Protein AF-A0A2X4WPU8-F1 (afdb_monomer_lite)

Organism: Lederbergia lenta (NCBI:txid1467)

Radius of gyration: 41.43 Å; chains: 1; bounding box: 74×71×107 Å

InterPro domains:
  IPR025711 PepSY domain [PF03413] (99-156)
  IPR025711 PepSY domain [PF03413] (170-228)

Foldseek 3Di:
DDDDDDDDDPPPPPVVVVVVVVVVVVVVPPDQPAFADPVVLVCVCCVVDVWAFDDWDADPQWIWTWTADPQAIWTWTARRRPRDTPDIGRPDGPPPLDFADPVRLVVLVVVPDDFAWPDWDWDDDDPWIWIWTWTDDPFKIKTWIATRNPSHTPDIDIDGPPPVPVPLDFDDQVLLVVLVCVVPPAAWDDWDWDDDPNWIWIWTWGAHPVRKIKTWIAGRRPRDTDDIDID

pLDDT: mean 81.02, std 17.1, range [38.69, 97.75]

Structure (mmCIF, N/CA/C/O backbone):
data_AF-A0A2X4WPU8-F1
#
_entry.id   AF-A0A2X4WPU8-F1
#
loop_
_atom_site.group_PDB
_atom_site.id
_atom_site.type_symbol
_atom_site.label_atom_id
_atom_site.label_alt_id
_atom_site.label_comp_id
_atom_site.label_asym_id
_atom_site.label_entity_id
_atom_site.label_seq_id
_atom_site.pdbx_PDB_ins_code
_atom_site.Cartn_x
_atom_site.Cartn_y
_atom_site.Cartn_z
_atom_site.occupancy
_atom_site.B_iso_or_equiv
_atom_site.auth_seq_id
_atom_site.auth_comp_id
_atom_site.auth_asym_id
_atom_site.auth_atom_id
_atom_site.pdbx_PDB_model_num
ATOM 1 N N . MET A 1 1 ? -3.635 54.146 -42.411 1.00 43.88 1 MET A N 1
ATOM 2 C CA . MET A 1 1 ? -3.624 53.302 -41.195 1.00 43.88 1 MET A CA 1
ATOM 3 C C . MET A 1 1 ? -3.609 51.832 -41.591 1.00 43.88 1 MET A C 1
ATOM 5 O O . MET A 1 1 ? -4.557 51.395 -42.224 1.00 43.88 1 MET A O 1
ATOM 9 N N . ARG A 1 2 ? -2.564 51.082 -41.223 1.00 38.69 2 ARG A N 1
ATOM 10 C CA . ARG A 1 2 ? -2.621 49.635 -40.933 1.00 38.69 2 ARG A CA 1
ATOM 11 C C . ARG A 1 2 ? -1.298 49.234 -40.272 1.00 38.69 2 ARG A C 1
ATOM 13 O O . ARG A 1 2 ? -0.262 49.201 -40.923 1.00 38.69 2 ARG A O 1
ATOM 20 N N . LYS A 1 3 ? -1.335 49.032 -38.952 1.00 44.84 3 LYS A N 1
ATOM 21 C CA . LYS A 1 3 ? -0.242 48.434 -38.173 1.00 44.84 3 LYS A CA 1
ATOM 22 C C . LYS A 1 3 ? -0.185 46.940 -38.500 1.00 44.84 3 LYS A C 1
ATOM 24 O O . LYS A 1 3 ? -1.228 46.293 -38.482 1.00 44.84 3 LYS A O 1
ATOM 29 N N . VAL A 1 4 ? 1.010 46.397 -38.719 1.00 48.53 4 VAL A N 1
ATOM 30 C CA . VAL A 1 4 ? 1.274 44.957 -38.602 1.00 48.53 4 VAL A CA 1
ATOM 31 C C . VAL A 1 4 ? 2.438 44.773 -37.628 1.00 48.53 4 VAL A C 1
ATOM 33 O O . VAL A 1 4 ? 3.401 45.536 -37.639 1.00 48.53 4 VAL A O 1
ATOM 36 N N . ASN A 1 5 ? 2.241 43.830 -36.709 1.00 40.16 5 ASN A N 1
ATOM 37 C CA . ASN A 1 5 ? 2.923 43.668 -35.430 1.00 40.16 5 ASN A CA 1
ATOM 38 C C . ASN A 1 5 ? 4.379 43.196 -35.525 1.00 40.16 5 ASN A C 1
ATOM 40 O O . ASN A 1 5 ? 4.735 42.351 -36.342 1.00 40.16 5 ASN A O 1
ATOM 44 N N . GLN A 1 6 ? 5.178 43.690 -34.576 1.00 54.94 6 GLN A N 1
ATOM 45 C CA . GLN A 1 6 ? 6.478 43.153 -34.191 1.00 54.94 6 GLN A CA 1
ATOM 46 C C . GLN A 1 6 ? 6.351 41.762 -33.545 1.00 54.94 6 GLN A C 1
ATOM 48 O O . GLN A 1 6 ? 5.331 41.450 -32.932 1.00 54.94 6 GLN A O 1
ATOM 53 N N . ARG A 1 7 ? 7.465 41.012 -33.590 1.00 50.28 7 ARG A N 1
ATOM 54 C CA . ARG A 1 7 ? 7.729 39.660 -33.049 1.00 50.28 7 ARG A CA 1
ATOM 55 C C . ARG A 1 7 ? 7.379 38.517 -34.002 1.00 50.28 7 ARG A C 1
ATOM 57 O O . ARG A 1 7 ? 6.284 37.976 -33.919 1.00 50.28 7 ARG A O 1
ATOM 64 N N . ARG A 1 8 ? 8.353 38.127 -34.843 1.00 51.56 8 ARG A N 1
ATOM 65 C CA . ARG A 1 8 ? 8.648 36.740 -35.291 1.00 51.56 8 ARG A CA 1
ATOM 66 C C . ARG A 1 8 ? 9.662 36.720 -36.447 1.00 51.56 8 ARG A C 1
ATOM 68 O O . ARG A 1 8 ? 9.320 36.325 -37.545 1.00 51.56 8 ARG A O 1
ATOM 75 N N . VAL A 1 9 ? 10.914 37.115 -36.206 1.00 47.62 9 VAL A N 1
ATOM 76 C CA . VAL A 1 9 ? 12.062 36.632 -37.006 1.00 47.62 9 VAL A CA 1
ATOM 77 C C . VAL A 1 9 ? 13.290 36.601 -36.089 1.00 47.62 9 VAL A C 1
ATOM 79 O O . VAL A 1 9 ? 14.143 37.476 -36.131 1.00 47.62 9 VAL A O 1
ATOM 82 N N . ALA A 1 10 ? 13.338 35.623 -35.186 1.00 48.12 10 ALA A N 1
ATOM 83 C CA . ALA A 1 10 ? 14.513 35.330 -34.356 1.00 48.12 10 ALA A CA 1
ATOM 84 C C . ALA A 1 10 ? 15.082 33.931 -34.660 1.00 48.12 10 ALA A C 1
ATOM 86 O O . ALA A 1 10 ? 15.693 33.306 -33.806 1.00 48.12 10 ALA A O 1
ATOM 87 N N . PHE A 1 11 ? 14.885 33.439 -35.887 1.00 45.47 11 PHE A N 1
ATOM 88 C CA . PHE A 1 11 ? 15.435 32.161 -36.366 1.00 45.47 11 PHE A CA 1
ATOM 89 C C . PHE A 1 11 ? 16.178 32.317 -37.703 1.00 45.47 11 PHE A C 1
ATOM 91 O O . PHE A 1 11 ? 16.232 31.400 -38.511 1.00 45.47 11 PHE A O 1
ATOM 98 N N . GLY A 1 12 ? 16.747 33.502 -37.946 1.00 46.50 12 GLY A N 1
ATOM 99 C CA . GLY A 1 12 ? 17.455 33.845 -39.185 1.00 46.50 12 GLY A CA 1
ATOM 100 C C . GLY A 1 12 ? 18.935 34.185 -38.996 1.00 46.50 12 GLY A C 1
ATOM 101 O O . GLY A 1 12 ? 19.464 34.946 -39.794 1.00 46.50 12 GLY A O 1
ATOM 102 N N . ILE A 1 13 ? 19.585 33.707 -37.924 1.00 46.62 13 ILE A N 1
ATOM 103 C CA . ILE A 1 13 ? 21.005 34.021 -37.640 1.00 46.62 13 ILE A CA 1
ATOM 104 C C . ILE A 1 13 ? 21.877 32.758 -37.470 1.00 46.62 13 ILE A C 1
ATOM 106 O O . ILE A 1 13 ? 23.073 32.811 -37.732 1.00 46.62 13 ILE A O 1
ATOM 110 N N . VAL A 1 14 ? 21.306 31.582 -37.172 1.00 42.28 14 VAL A N 1
ATOM 111 C CA . VAL A 1 14 ? 22.093 30.329 -37.062 1.00 42.28 14 VAL A CA 1
ATOM 112 C C . VAL A 1 14 ? 22.457 29.740 -38.437 1.00 42.28 14 VAL A C 1
ATOM 114 O O . VAL A 1 14 ? 23.515 29.139 -38.591 1.00 42.28 14 VAL A O 1
ATOM 117 N N . GLY A 1 15 ? 21.638 29.975 -39.469 1.00 42.22 15 GLY A N 1
ATOM 118 C CA . GLY A 1 15 ? 21.879 29.444 -40.820 1.00 42.22 15 GLY A CA 1
ATOM 119 C C . GLY A 1 15 ? 23.019 30.117 -41.600 1.00 42.22 15 GLY A C 1
ATOM 120 O O . GLY A 1 15 ? 23.545 29.519 -42.531 1.00 42.22 15 GLY A O 1
ATOM 121 N N . ILE A 1 16 ? 23.430 31.337 -41.232 1.00 49.94 16 ILE A N 1
ATOM 122 C CA . ILE A 1 16 ? 24.440 32.104 -41.989 1.00 49.94 16 ILE A CA 1
ATOM 123 C C . ILE A 1 16 ? 25.867 31.840 -41.474 1.00 49.94 16 ILE A C 1
ATOM 125 O O . ILE A 1 16 ? 26.805 31.857 -42.265 1.00 49.94 16 ILE A O 1
ATOM 129 N N . ILE A 1 17 ? 26.039 31.490 -40.192 1.00 48.34 17 ILE A N 1
ATOM 130 C CA . ILE A 1 17 ? 27.357 31.129 -39.628 1.00 48.34 17 ILE A CA 1
ATOM 131 C C . ILE A 1 17 ? 27.857 29.782 -40.193 1.00 48.34 17 ILE A C 1
ATOM 133 O O . ILE A 1 17 ? 29.060 29.584 -40.357 1.00 48.34 17 ILE A O 1
ATOM 137 N N . LEU A 1 18 ? 26.942 28.884 -40.581 1.00 45.66 18 LEU A N 1
ATOM 138 C CA . LEU A 1 18 ? 27.282 27.599 -41.205 1.00 45.66 18 LEU A CA 1
ATOM 139 C C . LEU A 1 18 ? 27.808 27.739 -42.643 1.00 45.66 18 LEU A C 1
ATOM 141 O O . LEU A 1 18 ? 28.639 26.939 -43.057 1.00 45.66 18 LEU A O 1
ATOM 145 N N . LEU A 1 19 ? 27.400 28.766 -43.396 1.00 47.91 19 LEU A N 1
ATOM 146 C CA . LEU A 1 19 ? 27.834 28.939 -44.791 1.00 47.91 19 LEU A CA 1
ATOM 147 C C . LEU A 1 19 ? 29.261 29.495 -44.919 1.00 47.91 19 LEU A C 1
ATOM 149 O O . LEU A 1 19 ? 29.961 29.164 -45.873 1.00 47.91 19 LEU A O 1
ATOM 153 N N . THR A 1 20 ? 29.737 30.296 -43.959 1.00 50.22 20 THR A N 1
ATOM 154 C CA . THR A 1 20 ? 31.106 30.845 -44.001 1.00 50.22 20 THR A CA 1
ATOM 155 C C . THR A 1 20 ? 32.179 29.820 -43.630 1.00 50.22 20 THR A C 1
ATOM 157 O O . THR A 1 20 ? 33.301 29.921 -44.118 1.00 50.22 20 THR A O 1
ATOM 160 N N . ILE A 1 21 ? 31.839 28.799 -42.833 1.00 51.31 21 ILE A N 1
ATOM 161 C CA . ILE A 1 21 ? 32.749 27.682 -42.517 1.00 51.31 21 ILE A CA 1
ATOM 162 C C . ILE A 1 21 ? 32.972 26.801 -43.758 1.00 51.31 21 ILE A C 1
ATOM 164 O O . ILE A 1 21 ? 34.090 26.352 -44.003 1.00 51.31 21 ILE A O 1
ATOM 168 N N . ILE A 1 22 ? 31.947 26.645 -44.603 1.00 50.44 22 ILE A N 1
ATOM 169 C CA . ILE A 1 22 ? 32.020 25.823 -45.819 1.00 50.44 22 ILE A CA 1
ATOM 170 C C . ILE A 1 22 ? 33.047 26.378 -46.819 1.00 50.44 22 ILE A C 1
ATOM 172 O O . ILE A 1 22 ? 33.730 25.605 -47.477 1.00 50.44 22 ILE A O 1
ATOM 176 N N . VAL A 1 23 ? 33.236 27.698 -46.916 1.00 49.72 23 VAL A N 1
ATOM 177 C CA . VAL A 1 23 ? 34.167 28.277 -47.907 1.00 49.72 23 VAL A CA 1
ATOM 178 C C . VAL A 1 23 ? 35.640 28.129 -47.497 1.00 49.72 23 VAL A C 1
ATOM 180 O O . VAL A 1 23 ? 36.495 28.006 -48.370 1.00 49.72 23 VAL A O 1
ATOM 183 N N . TRP A 1 24 ? 35.963 28.078 -46.199 1.00 44.69 24 TRP A N 1
ATOM 184 C CA . TRP A 1 24 ? 37.350 27.856 -45.755 1.00 44.69 24 TRP A CA 1
ATOM 185 C C . TRP A 1 24 ? 37.728 26.365 -45.721 1.00 44.69 24 TRP A C 1
ATOM 187 O O . TRP A 1 24 ? 38.883 26.014 -45.944 1.00 44.69 24 TRP A O 1
ATOM 197 N N . GLN A 1 25 ? 36.750 25.471 -45.537 1.00 46.22 25 GLN A N 1
ATOM 198 C CA . GLN A 1 25 ? 36.971 24.022 -45.456 1.00 46.22 25 GLN A CA 1
ATOM 199 C C . GLN A 1 25 ? 37.068 23.319 -46.827 1.00 46.22 25 GLN A C 1
ATOM 201 O O . GLN A 1 25 ? 37.271 22.112 -46.892 1.00 46.22 25 GLN A O 1
ATOM 206 N N . VAL A 1 26 ? 36.944 24.050 -47.941 1.00 52.06 26 VAL A N 1
ATOM 207 C CA . VAL A 1 26 ? 36.991 23.466 -49.297 1.00 52.06 26 VAL A CA 1
ATOM 208 C C . VAL A 1 26 ? 38.414 23.392 -49.886 1.00 52.06 26 VAL A C 1
ATOM 210 O O . VAL A 1 26 ? 38.617 22.762 -50.920 1.00 52.06 26 VAL A O 1
ATOM 213 N N . TRP A 1 27 ? 39.439 23.939 -49.220 1.00 45.12 27 TRP A N 1
ATOM 214 C CA . TRP A 1 27 ? 40.841 23.804 -49.665 1.00 45.12 27 TRP A CA 1
ATOM 215 C C . TRP A 1 27 ? 41.598 22.589 -49.111 1.00 45.12 27 TRP A C 1
ATOM 217 O O . TRP A 1 27 ? 42.688 22.306 -49.599 1.00 45.12 27 TRP A O 1
ATOM 227 N N . ASP A 1 28 ? 41.012 21.818 -48.191 1.00 48.31 28 ASP A N 1
ATOM 228 C CA . ASP A 1 28 ? 41.617 20.568 -47.685 1.00 48.31 28 ASP A CA 1
ATOM 229 C C . ASP A 1 28 ? 41.170 19.313 -48.480 1.00 48.31 28 ASP A C 1
ATOM 231 O O . ASP A 1 28 ? 41.573 18.180 -48.216 1.00 48.31 28 ASP A O 1
ATOM 235 N N . LEU A 1 29 ? 40.344 19.510 -49.515 1.00 46.66 29 LEU A N 1
ATOM 236 C CA . LEU A 1 29 ? 39.788 18.473 -50.392 1.00 46.66 29 LEU A CA 1
ATOM 237 C C . LEU A 1 29 ? 40.805 17.988 -51.439 1.00 46.66 29 LEU A C 1
ATOM 239 O O . LEU A 1 29 ? 40.610 18.159 -52.639 1.00 46.66 29 LEU A O 1
ATOM 243 N N . SER A 1 30 ? 41.908 17.381 -51.006 1.00 49.72 30 SER A N 1
ATOM 244 C CA . SER A 1 30 ? 42.732 16.486 -51.847 1.00 49.72 30 SER A CA 1
ATOM 245 C C . SER A 1 30 ? 43.582 15.505 -51.029 1.00 49.72 30 SER A C 1
ATOM 247 O O . SER A 1 30 ? 44.612 15.022 -51.495 1.00 49.72 30 SER A O 1
ATOM 249 N N . ALA A 1 31 ? 43.146 15.153 -49.820 1.00 48.78 31 ALA A N 1
ATOM 250 C CA . ALA A 1 31 ? 43.596 13.940 -49.154 1.00 48.78 31 ALA A CA 1
ATOM 251 C C . ALA A 1 31 ? 42.490 12.892 -49.303 1.00 48.78 31 ALA A C 1
ATOM 253 O O . ALA A 1 31 ? 41.356 13.126 -48.893 1.00 48.78 31 ALA A O 1
ATOM 254 N N . SER A 1 32 ? 42.798 11.737 -49.899 1.00 49.97 32 SER A N 1
ATOM 255 C CA . SER A 1 32 ? 41.915 10.570 -49.825 1.00 49.97 32 SER A CA 1
ATOM 256 C C . SER A 1 32 ? 41.817 10.169 -48.353 1.00 49.97 32 SER A C 1
ATOM 258 O O . SER A 1 32 ? 42.674 9.437 -47.854 1.00 49.97 32 SER A O 1
ATOM 260 N N . ALA A 1 33 ? 40.829 10.711 -47.639 1.00 57.88 33 ALA A N 1
ATOM 261 C CA . ALA A 1 33 ? 40.573 10.369 -46.251 1.00 57.88 33 ALA A CA 1
ATOM 262 C C . ALA A 1 33 ? 40.377 8.852 -46.175 1.00 57.88 33 ALA A C 1
ATOM 264 O O . ALA A 1 33 ? 39.642 8.261 -46.970 1.00 57.88 33 ALA A O 1
ATOM 265 N N . LYS A 1 34 ? 41.122 8.197 -45.281 1.00 72.38 34 LYS A N 1
ATOM 266 C CA . LYS A 1 34 ? 40.927 6.768 -45.045 1.00 72.38 34 LYS A CA 1
ATOM 267 C C . LYS A 1 34 ? 39.497 6.579 -44.522 1.00 72.38 34 LYS A C 1
ATOM 269 O O . LYS A 1 34 ? 39.087 7.386 -43.689 1.00 72.38 34 LYS A O 1
ATOM 274 N N . PRO A 1 35 ? 38.771 5.537 -44.967 1.00 84.88 35 PRO A N 1
ATOM 275 C CA . PRO A 1 35 ? 37.446 5.259 -44.437 1.00 84.88 35 PRO A CA 1
ATOM 276 C C . PRO A 1 35 ? 37.498 5.122 -42.916 1.00 84.88 35 PRO A C 1
ATOM 278 O O . PRO A 1 35 ? 38.447 4.535 -42.383 1.00 84.88 35 PRO A O 1
ATOM 281 N N . ILE A 1 36 ? 36.477 5.634 -42.237 1.00 87.00 36 ILE A N 1
ATOM 282 C CA . ILE A 1 36 ? 36.390 5.580 -40.785 1.00 87.00 36 ILE A CA 1
ATOM 283 C C . ILE A 1 36 ? 36.194 4.134 -40.304 1.00 87.00 36 ILE A C 1
ATOM 285 O O . ILE A 1 36 ? 35.583 3.273 -40.950 1.00 87.00 36 ILE A O 1
ATOM 289 N N . SER A 1 37 ? 36.753 3.845 -39.144 1.00 90.88 37 SER A N 1
ATOM 290 C CA . SER A 1 37 ? 36.631 2.577 -38.438 1.00 90.88 37 SER A CA 1
ATOM 291 C C . SER A 1 37 ? 35.319 2.487 -37.656 1.00 90.88 37 SER A C 1
ATOM 293 O O . SER A 1 37 ? 34.677 3.490 -37.352 1.00 90.88 37 SER A O 1
ATOM 295 N N . GLU A 1 38 ? 34.939 1.270 -37.267 1.00 88.12 38 GLU A N 1
ATOM 296 C CA . GLU A 1 38 ? 33.776 1.038 -36.403 1.00 88.12 38 GLU A CA 1
ATOM 297 C C . GLU A 1 38 ? 33.899 1.788 -35.066 1.00 88.12 38 GLU A C 1
ATOM 299 O O . GLU A 1 38 ? 32.926 2.341 -34.565 1.00 88.12 38 GLU A O 1
ATOM 304 N N . SER A 1 39 ? 35.109 1.853 -34.501 1.00 88.62 39 SER A N 1
ATOM 305 C CA . SER A 1 39 ? 35.385 2.595 -33.265 1.00 88.62 39 SER A CA 1
ATOM 306 C C . SER A 1 39 ? 35.136 4.096 -33.435 1.00 88.62 39 SER A C 1
ATOM 308 O O . SER A 1 39 ? 34.529 4.731 -32.574 1.00 88.62 39 SER A O 1
ATOM 310 N N . GLU A 1 40 ? 35.544 4.661 -34.573 1.00 89.69 40 GLU A N 1
ATOM 311 C CA . GLU A 1 40 ? 35.282 6.064 -34.908 1.00 89.69 40 GLU A CA 1
ATOM 312 C C . GLU A 1 40 ? 33.787 6.312 -35.131 1.00 89.69 40 GLU A C 1
ATOM 314 O O . GLU A 1 40 ? 33.260 7.295 -34.617 1.00 89.69 40 GLU A O 1
ATOM 319 N N . ALA A 1 41 ? 33.077 5.394 -35.795 1.00 87.25 41 ALA A N 1
ATOM 320 C CA . ALA A 1 41 ? 31.623 5.464 -35.953 1.00 87.25 41 ALA A CA 1
ATOM 321 C C . ALA A 1 41 ? 30.891 5.431 -34.598 1.00 87.25 41 ALA A C 1
ATOM 323 O O . ALA A 1 41 ? 30.014 6.257 -34.348 1.00 87.25 41 ALA A O 1
ATOM 324 N N . LYS A 1 42 ? 31.287 4.533 -33.687 1.00 88.88 42 LYS A N 1
ATOM 325 C CA . LYS A 1 42 ? 30.749 4.473 -32.318 1.00 88.88 42 LYS A CA 1
ATOM 326 C C . LYS A 1 42 ? 31.002 5.773 -31.567 1.00 88.88 42 LYS A C 1
ATOM 328 O O . LYS A 1 42 ? 30.075 6.324 -30.980 1.00 88.88 42 LYS A O 1
ATOM 333 N N . LYS A 1 43 ? 32.231 6.288 -31.648 1.00 88.31 43 LYS A N 1
ATOM 334 C CA . LYS A 1 43 ? 32.619 7.540 -31.000 1.00 88.31 43 LYS A CA 1
ATOM 335 C C . LYS A 1 43 ? 31.799 8.728 -31.508 1.00 88.31 43 LYS A C 1
ATOM 337 O O . LYS A 1 43 ? 31.346 9.533 -30.705 1.00 88.31 43 LYS A O 1
ATOM 342 N N . LEU A 1 44 ? 31.544 8.811 -32.814 1.00 87.25 44 LEU A N 1
ATOM 343 C CA . LEU A 1 44 ? 30.695 9.855 -33.401 1.00 87.25 44 LEU A CA 1
ATOM 344 C C . LEU A 1 44 ? 29.272 9.846 -32.825 1.00 87.25 44 LEU A C 1
ATOM 346 O O . LEU A 1 44 ? 28.700 10.914 -32.598 1.00 87.25 44 LEU A O 1
ATOM 350 N N . VAL A 1 45 ? 28.709 8.659 -32.573 1.00 86.50 45 VAL A N 1
ATOM 351 C CA . VAL A 1 45 ? 27.384 8.524 -31.953 1.00 86.50 45 VAL A CA 1
ATOM 352 C C . VAL A 1 45 ? 27.439 8.895 -30.473 1.00 86.50 45 VAL A C 1
ATOM 354 O O . VAL A 1 45 ? 26.620 9.699 -30.040 1.00 86.50 45 VAL A O 1
ATOM 357 N N . THR A 1 46 ? 28.416 8.398 -29.710 1.00 85.69 46 THR A N 1
ATOM 358 C CA . THR A 1 46 ? 28.507 8.658 -28.260 1.00 85.69 46 THR A CA 1
ATOM 359 C C . THR A 1 46 ? 28.903 10.091 -27.909 1.00 85.69 46 THR A C 1
ATOM 361 O O . THR A 1 46 ? 28.435 10.619 -26.905 1.00 85.69 46 THR A O 1
ATOM 364 N N . ASP A 1 47 ? 29.742 10.742 -28.722 1.00 86.00 47 ASP A N 1
ATOM 365 C CA . ASP A 1 47 ? 30.167 12.133 -28.502 1.00 86.00 47 ASP A CA 1
ATOM 366 C C . ASP A 1 47 ? 29.001 13.112 -28.718 1.00 86.00 47 ASP A C 1
ATOM 368 O O . ASP A 1 47 ? 28.961 14.188 -28.119 1.00 86.00 47 ASP A O 1
ATOM 372 N N . ARG A 1 48 ? 28.045 12.751 -29.584 1.00 82.62 48 ARG A N 1
ATOM 373 C CA . ARG A 1 48 ? 26.885 13.587 -29.921 1.00 82.62 48 ARG A CA 1
ATOM 374 C C . ARG A 1 48 ? 25.640 13.232 -29.113 1.00 82.62 48 ARG A C 1
ATOM 376 O O . ARG A 1 48 ? 24.841 14.120 -28.820 1.00 82.62 48 ARG A O 1
ATOM 383 N N . TYR A 1 49 ? 25.465 11.958 -28.774 1.00 82.00 49 TYR A N 1
ATOM 384 C CA . TYR A 1 49 ? 24.292 11.437 -28.087 1.00 82.00 49 TYR A CA 1
ATOM 385 C C . TYR A 1 49 ? 24.727 10.602 -26.883 1.00 82.00 49 TYR A C 1
ATOM 387 O O . TYR A 1 49 ? 25.391 9.578 -27.026 1.00 82.00 49 TYR A O 1
ATOM 395 N N . SER A 1 50 ? 24.320 11.020 -25.685 1.00 78.19 50 SER A N 1
ATOM 396 C CA . SER A 1 50 ? 24.623 10.328 -24.426 1.00 78.19 50 SER A CA 1
ATOM 397 C C . SER A 1 50 ? 23.743 9.083 -24.231 1.00 78.19 50 SER A C 1
ATOM 399 O O . SER A 1 50 ? 22.919 9.041 -23.324 1.00 78.19 50 SER A O 1
ATOM 401 N N . GLY A 1 51 ? 23.879 8.096 -25.121 1.00 80.00 51 GLY A N 1
ATOM 402 C CA . GLY A 1 51 ? 23.115 6.845 -25.114 1.00 80.00 51 GLY A CA 1
ATOM 403 C C . GLY A 1 51 ? 23.982 5.591 -25.031 1.00 80.00 51 GLY A C 1
ATOM 404 O O . GLY A 1 51 ? 25.204 5.643 -25.167 1.00 80.00 51 GLY A O 1
ATOM 405 N N . GLU A 1 52 ? 23.334 4.447 -24.830 1.00 85.88 52 GLU A N 1
ATOM 406 C CA . GLU A 1 52 ? 23.983 3.135 -24.800 1.00 85.88 52 GLU A CA 1
ATOM 407 C C . GLU A 1 52 ? 24.008 2.525 -26.207 1.00 85.88 52 GLU A C 1
ATOM 409 O O . GLU A 1 52 ? 22.965 2.369 -26.844 1.00 85.88 52 GLU A O 1
ATOM 414 N N . ILE A 1 53 ? 25.190 2.167 -26.718 1.00 89.38 53 ILE A N 1
ATOM 415 C CA . ILE A 1 53 ? 25.290 1.451 -27.997 1.00 89.38 53 ILE A CA 1
ATOM 416 C C . ILE A 1 53 ? 24.883 -0.004 -27.775 1.00 89.38 53 ILE A C 1
ATOM 418 O O . ILE A 1 53 ? 25.516 -0.718 -27.003 1.00 89.38 53 ILE A O 1
ATOM 422 N N . MET A 1 54 ? 23.861 -0.448 -28.501 1.00 88.44 54 MET A N 1
ATOM 423 C CA . MET A 1 54 ? 23.355 -1.819 -28.445 1.00 88.44 54 MET A CA 1
ATOM 424 C C . MET A 1 54 ? 24.034 -2.696 -29.489 1.00 88.44 54 MET A C 1
ATOM 426 O O . MET A 1 54 ? 24.503 -3.789 -29.190 1.00 88.44 54 MET A O 1
ATOM 430 N N . GLU A 1 55 ? 24.103 -2.208 -30.726 1.00 87.75 55 GLU A N 1
ATOM 431 C CA . GLU A 1 55 ? 24.628 -2.977 -31.846 1.00 87.75 55 GLU A CA 1
ATOM 432 C C . GLU A 1 55 ? 25.312 -2.057 -32.854 1.00 87.75 55 GLU A C 1
ATOM 434 O O . GLU A 1 55 ? 24.942 -0.895 -33.036 1.00 87.75 55 GLU A O 1
ATOM 439 N N . THR A 1 56 ? 26.333 -2.569 -33.531 1.00 90.06 56 THR A N 1
ATOM 440 C CA . THR A 1 56 ? 26.933 -1.900 -34.682 1.00 90.06 56 THR A CA 1
ATOM 441 C C . THR A 1 56 ? 27.194 -2.928 -35.767 1.00 90.06 56 THR A C 1
ATOM 443 O O . THR A 1 56 ? 27.835 -3.945 -35.520 1.00 90.06 56 THR A O 1
ATOM 446 N N . THR A 1 57 ? 26.690 -2.670 -36.969 1.00 92.56 57 THR A N 1
ATOM 447 C CA . THR A 1 57 ? 26.866 -3.540 -38.137 1.00 92.56 57 THR A CA 1
ATOM 448 C C . THR A 1 57 ? 27.354 -2.720 -39.324 1.00 92.56 57 THR A C 1
ATOM 450 O O . THR A 1 57 ? 27.006 -1.551 -39.460 1.00 92.56 57 THR A O 1
ATOM 453 N N . LEU A 1 58 ? 28.183 -3.313 -40.182 1.00 92.19 58 LEU A N 1
ATOM 454 C CA . LEU A 1 58 ? 28.630 -2.696 -41.431 1.00 92.19 58 LEU A CA 1
ATOM 455 C C . LEU A 1 58 ? 27.933 -3.391 -42.599 1.00 92.19 58 LEU A C 1
ATOM 457 O O . LEU A 1 58 ? 28.118 -4.591 -42.803 1.00 92.19 58 LEU A O 1
ATOM 461 N N . VAL A 1 59 ? 27.148 -2.642 -43.372 1.00 91.06 59 VAL A N 1
ATOM 462 C CA . VAL A 1 59 ? 26.427 -3.154 -44.544 1.00 91.06 59 VAL A CA 1
ATOM 463 C C . VAL A 1 59 ? 26.623 -2.182 -45.701 1.00 91.06 59 VAL A C 1
ATOM 465 O O . VAL A 1 59 ? 26.235 -1.026 -45.596 1.00 91.06 59 VAL A O 1
ATOM 468 N N . ASN A 1 60 ? 27.206 -2.651 -46.810 1.00 88.50 60 ASN A N 1
ATOM 469 C CA . ASN A 1 60 ? 27.424 -1.861 -48.033 1.00 88.50 60 ASN A CA 1
ATOM 470 C C . ASN A 1 60 ? 28.078 -0.486 -47.774 1.00 88.50 60 ASN A C 1
ATOM 472 O O . ASN A 1 60 ? 27.526 0.538 -48.160 1.00 88.50 60 ASN A O 1
ATOM 476 N N . ASP A 1 61 ? 29.225 -0.469 -47.083 1.00 90.56 61 ASP A N 1
ATOM 477 C CA . ASP A 1 61 ? 29.955 0.755 -46.693 1.00 90.56 61 ASP A CA 1
ATOM 478 C C . ASP A 1 61 ? 29.160 1.752 -45.824 1.00 90.56 61 ASP A C 1
ATOM 480 O O . ASP A 1 61 ? 29.561 2.900 -45.652 1.00 90.56 61 ASP A O 1
ATOM 484 N N . VAL A 1 62 ? 28.078 1.301 -45.188 1.00 92.19 62 VAL A N 1
ATOM 485 C CA . VAL A 1 62 ? 27.333 2.077 -44.194 1.00 92.19 62 VAL A CA 1
ATOM 486 C C . VAL A 1 62 ? 27.416 1.379 -42.844 1.00 92.19 62 VAL A C 1
ATOM 488 O O . VAL A 1 62 ? 27.032 0.213 -42.706 1.00 92.19 62 VAL A O 1
ATOM 491 N N . TYR A 1 63 ? 27.900 2.092 -41.829 1.00 92.81 63 TYR A N 1
ATOM 492 C CA . TYR A 1 63 ? 27.744 1.649 -40.451 1.00 92.81 63 TYR A CA 1
ATOM 493 C C . TYR A 1 63 ? 26.317 1.919 -39.998 1.00 92.81 63 TYR A C 1
ATOM 495 O O . TYR A 1 63 ? 25.844 3.053 -40.027 1.00 92.81 63 TYR A O 1
ATOM 503 N N . LYS A 1 64 ? 25.649 0.866 -39.548 1.00 92.81 64 LYS A N 1
ATOM 504 C CA . LYS A 1 64 ? 24.377 0.907 -38.847 1.00 92.81 64 LYS A CA 1
ATOM 505 C C . LYS A 1 64 ? 24.653 0.766 -37.356 1.00 92.81 64 LYS A C 1
ATOM 507 O O . LYS A 1 64 ? 25.072 -0.299 -36.902 1.00 92.81 64 LYS A O 1
ATOM 512 N N . VAL A 1 65 ? 24.425 1.837 -36.607 1.00 92.44 65 VAL A N 1
ATOM 513 C CA . VAL A 1 65 ? 24.596 1.884 -35.153 1.00 92.44 65 VAL A CA 1
ATOM 514 C C . VAL A 1 65 ? 23.217 1.925 -34.507 1.00 92.44 65 VAL A C 1
ATOM 516 O O . VAL A 1 65 ? 22.492 2.909 -34.642 1.00 92.44 65 VAL A O 1
ATOM 519 N N . ILE A 1 66 ? 22.857 0.856 -33.799 1.00 88.75 66 ILE A N 1
ATOM 520 C CA . ILE A 1 66 ? 21.663 0.820 -32.957 1.00 88.75 66 ILE A CA 1
ATOM 521 C C . ILE A 1 66 ? 22.055 1.296 -31.566 1.00 88.75 66 ILE A C 1
ATOM 523 O O . ILE A 1 66 ? 22.903 0.682 -30.914 1.00 88.75 66 ILE A O 1
ATOM 527 N N . PHE A 1 67 ? 21.434 2.375 -31.101 1.00 89.19 67 PHE A N 1
ATOM 528 C CA . PHE A 1 67 ? 21.703 2.932 -29.780 1.00 89.19 67 PHE A CA 1
ATOM 529 C C . PHE A 1 67 ? 20.409 3.296 -29.046 1.00 89.19 67 PHE A C 1
ATOM 531 O O . PHE A 1 67 ? 19.390 3.626 -29.664 1.00 89.19 67 PHE A O 1
ATOM 538 N N . ARG A 1 68 ? 20.450 3.188 -27.717 1.00 83.44 68 ARG A N 1
ATOM 539 C CA . ARG A 1 68 ? 19.330 3.415 -26.806 1.00 83.44 68 ARG A CA 1
ATOM 540 C C . ARG A 1 68 ? 19.506 4.740 -26.068 1.00 83.44 68 ARG A C 1
ATOM 542 O O . ARG A 1 68 ? 20.545 4.991 -25.461 1.00 83.44 68 ARG A O 1
ATOM 549 N N . LEU A 1 69 ? 18.468 5.565 -26.124 1.00 80.94 69 LEU A N 1
ATOM 550 C CA . LEU A 1 69 ? 18.266 6.753 -25.296 1.00 80.94 69 LEU A CA 1
ATOM 551 C C . LEU A 1 69 ? 17.059 6.517 -24.379 1.00 80.94 69 LEU A C 1
ATOM 553 O O . LEU A 1 69 ? 16.251 5.637 -24.658 1.00 80.94 69 LEU A O 1
ATOM 557 N N . GLU A 1 70 ? 16.873 7.356 -23.357 1.00 75.94 70 GLU A N 1
ATOM 558 C CA . GLU A 1 70 ? 15.661 7.328 -22.509 1.00 75.94 70 GLU A CA 1
ATOM 559 C C . GLU A 1 70 ? 14.370 7.476 -23.328 1.00 75.94 70 GLU A C 1
ATOM 561 O O . GLU A 1 70 ? 13.323 6.943 -22.985 1.00 75.94 70 GLU A O 1
ATOM 566 N N . THR A 1 71 ? 14.439 8.183 -24.458 1.00 72.94 71 THR A N 1
ATOM 567 C CA . THR A 1 71 ? 13.302 8.380 -25.359 1.00 72.94 71 THR A CA 1
ATOM 568 C C . THR A 1 71 ? 13.113 7.224 -26.350 1.00 72.94 71 THR A C 1
ATOM 570 O O . THR A 1 71 ? 12.260 7.317 -27.232 1.00 72.94 71 THR A O 1
ATOM 573 N N . GLY A 1 72 ? 13.898 6.149 -26.287 1.00 80.50 72 GLY A N 1
ATOM 574 C CA . GLY A 1 72 ? 13.762 4.966 -27.139 1.00 80.50 72 GLY A CA 1
ATOM 575 C C . GLY A 1 72 ? 15.007 4.612 -27.953 1.00 80.50 72 GLY A C 1
ATOM 576 O O . GLY A 1 72 ? 16.098 5.143 -27.751 1.00 80.50 72 GLY A O 1
ATOM 577 N N . THR A 1 73 ? 14.840 3.682 -28.893 1.00 86.44 73 THR A N 1
ATOM 578 C CA . THR A 1 73 ? 15.934 3.112 -29.693 1.00 86.44 73 THR A CA 1
ATOM 579 C C . THR A 1 73 ? 15.969 3.700 -31.098 1.00 86.44 73 THR A C 1
ATOM 581 O O . THR A 1 73 ? 14.943 3.820 -31.780 1.00 86.44 73 THR A O 1
ATOM 584 N N . TYR A 1 74 ? 17.176 4.022 -31.549 1.00 87.75 74 TYR A N 1
ATOM 585 C CA . TYR A 1 74 ? 17.443 4.694 -32.811 1.00 87.75 74 TYR A CA 1
ATOM 586 C C . TYR A 1 74 ? 18.469 3.905 -33.638 1.00 87.75 74 TYR A C 1
ATOM 588 O O . TYR A 1 74 ? 19.405 3.324 -33.094 1.00 87.75 74 TYR A O 1
ATOM 596 N N . ASP A 1 75 ? 18.276 3.899 -34.955 1.00 89.94 75 ASP A N 1
ATOM 597 C CA . ASP A 1 75 ? 19.179 3.385 -35.989 1.00 89.94 75 ASP A CA 1
ATOM 598 C C . ASP A 1 75 ? 19.868 4.586 -36.650 1.00 89.94 75 ASP A C 1
ATOM 600 O O . ASP A 1 75 ? 19.213 5.391 -37.319 1.00 89.94 75 ASP A O 1
ATOM 604 N N . VAL A 1 76 ? 21.172 4.743 -36.413 1.00 91.19 76 VAL A N 1
ATOM 605 C CA . VAL A 1 76 ? 22.010 5.761 -37.060 1.00 91.19 76 VAL A CA 1
ATOM 606 C C . VAL A 1 76 ? 22.780 5.111 -38.189 1.00 91.19 76 VAL A C 1
ATOM 608 O O . VAL A 1 76 ? 23.569 4.192 -37.965 1.00 91.19 76 VAL A O 1
ATOM 611 N N . ARG A 1 77 ? 22.606 5.647 -39.391 1.00 92.25 77 ARG A N 1
ATOM 612 C CA . ARG A 1 77 ? 23.355 5.247 -40.578 1.00 92.25 77 ARG A CA 1
ATOM 613 C C . ARG A 1 77 ? 24.465 6.243 -40.837 1.00 92.25 77 ARG A C 1
ATOM 615 O O . ARG A 1 77 ? 24.202 7.433 -40.988 1.00 92.25 77 ARG A O 1
ATOM 622 N N . ILE A 1 78 ? 25.695 5.752 -40.887 1.00 91.00 78 ILE A N 1
ATOM 623 C CA . ILE A 1 78 ? 26.901 6.559 -41.060 1.00 91.00 78 ILE A CA 1
ATOM 624 C C . ILE A 1 78 ? 27.645 6.052 -42.288 1.00 91.00 78 ILE A C 1
ATOM 626 O O . ILE A 1 78 ? 27.944 4.861 -42.383 1.00 91.00 78 ILE A O 1
ATOM 630 N N . ASP A 1 79 ? 27.955 6.949 -43.216 1.00 90.62 79 ASP A N 1
ATOM 631 C CA . ASP A 1 79 ? 28.801 6.638 -44.360 1.00 90.62 79 ASP A CA 1
ATOM 632 C C . ASP A 1 79 ? 30.217 6.300 -43.878 1.00 90.62 79 ASP A C 1
ATOM 634 O O . ASP A 1 79 ? 30.855 7.079 -43.169 1.00 90.62 79 ASP A O 1
ATOM 638 N N . ARG A 1 80 ? 30.729 5.122 -44.240 1.00 90.44 80 ARG A N 1
ATOM 639 C CA . ARG A 1 80 ? 32.058 4.674 -43.812 1.00 90.44 80 ARG A CA 1
ATOM 640 C C . ARG A 1 80 ? 33.181 5.478 -44.467 1.00 90.44 80 ARG A C 1
ATOM 642 O O . ARG A 1 80 ? 34.259 5.577 -43.888 1.00 90.44 80 ARG A O 1
ATOM 649 N N . SER A 1 81 ? 32.976 6.014 -45.664 1.00 88.94 81 SER A N 1
ATOM 650 C CA . SER A 1 81 ? 34.027 6.695 -46.426 1.00 88.94 81 SER A CA 1
ATOM 651 C C . SER A 1 81 ? 34.270 8.111 -45.912 1.00 88.94 81 SER A C 1
ATOM 653 O O . SER A 1 81 ? 35.421 8.533 -45.825 1.00 88.94 81 SER A O 1
ATOM 655 N N . SER A 1 82 ? 33.206 8.828 -45.545 1.00 87.81 82 SER A N 1
ATOM 656 C CA . SER A 1 82 ? 33.269 10.214 -45.070 1.00 87.81 82 SER A CA 1
ATOM 657 C C . SER A 1 82 ? 33.078 10.368 -43.559 1.00 87.81 82 SER A C 1
ATOM 659 O O . SER A 1 82 ? 33.501 11.375 -42.993 1.00 87.81 82 SER A O 1
ATOM 661 N N . GLY A 1 83 ? 32.441 9.400 -42.895 1.00 84.06 83 GLY A N 1
ATOM 662 C CA . GLY A 1 83 ? 31.972 9.531 -41.514 1.00 84.06 83 GLY A CA 1
ATOM 663 C C . GLY A 1 83 ? 30.723 10.404 -41.359 1.00 84.06 83 GLY A C 1
ATOM 664 O O . GLY A 1 83 ? 30.358 10.765 -40.239 1.00 84.06 83 GLY A O 1
ATOM 665 N N . GLU A 1 84 ? 30.066 10.764 -42.464 1.00 85.44 84 GLU A N 1
ATOM 666 C CA . GLU A 1 84 ? 28.845 11.564 -42.453 1.00 85.44 84 GLU A CA 1
ATOM 667 C C . GLU A 1 84 ? 27.653 10.751 -41.938 1.00 85.44 84 GLU A C 1
ATOM 669 O O . GLU A 1 84 ? 27.438 9.603 -42.327 1.00 85.44 84 GLU A O 1
ATOM 674 N N . VAL A 1 85 ? 26.849 11.361 -41.065 1.00 87.69 85 VAL A N 1
ATOM 675 C CA . VAL A 1 85 ? 25.584 10.768 -40.618 1.00 87.69 85 VAL A CA 1
ATOM 676 C C . VAL A 1 85 ? 24.559 10.939 -41.734 1.00 87.69 85 VAL A C 1
ATOM 678 O O . VAL A 1 85 ? 24.084 12.047 -41.974 1.00 87.69 85 VAL A O 1
ATOM 681 N N . LEU A 1 86 ? 24.219 9.837 -42.393 1.00 87.31 86 LEU A N 1
ATOM 682 C CA . LEU A 1 86 ? 23.273 9.795 -43.503 1.00 87.31 86 LEU A CA 1
ATOM 683 C C . LEU A 1 86 ? 21.830 9.917 -43.014 1.00 87.31 86 LEU A C 1
ATOM 685 O O . LEU A 1 86 ? 21.028 10.6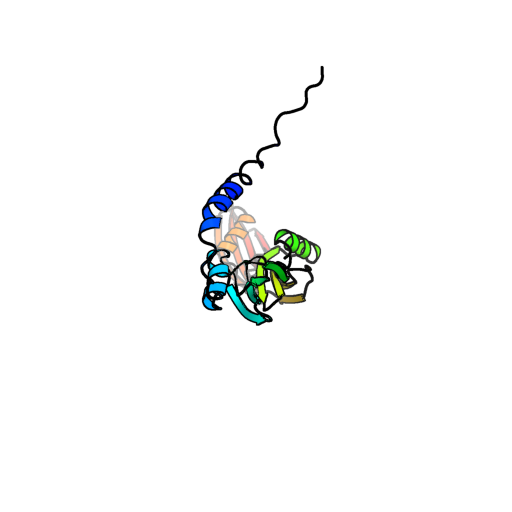51 -43.586 1.00 87.31 86 LEU A O 1
ATOM 689 N N . GLU A 1 87 ? 21.483 9.168 -41.968 1.00 83.69 87 GLU A N 1
ATOM 690 C CA . GLU A 1 87 ? 20.098 9.036 -41.526 1.00 83.69 87 GLU A CA 1
ATOM 691 C C . GLU A 1 87 ? 20.030 8.647 -40.048 1.00 83.69 87 GLU 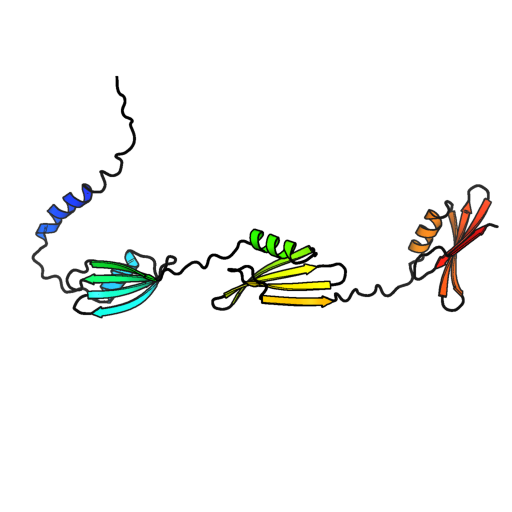A C 1
ATOM 693 O O . GLU A 1 87 ? 20.864 7.886 -39.557 1.00 83.69 87 GLU A O 1
ATOM 698 N N . ILE A 1 88 ? 19.018 9.154 -39.341 1.00 85.81 88 ILE A N 1
ATOM 699 C CA . ILE A 1 88 ? 18.680 8.726 -37.981 1.00 85.81 88 ILE A CA 1
ATOM 700 C C . ILE A 1 88 ? 17.207 8.333 -37.978 1.00 85.81 88 ILE A C 1
ATOM 702 O O . ILE A 1 88 ? 16.332 9.185 -38.138 1.00 85.81 88 ILE A O 1
ATOM 706 N N . ILE A 1 89 ? 16.932 7.049 -37.773 1.00 82.50 89 ILE A N 1
ATOM 707 C CA . ILE A 1 89 ? 15.577 6.497 -37.737 1.00 82.50 89 ILE A CA 1
ATOM 708 C C . ILE A 1 89 ? 15.273 6.069 -36.306 1.00 82.50 89 ILE A C 1
ATOM 710 O O . ILE A 1 89 ? 15.976 5.241 -35.736 1.00 82.50 89 ILE A O 1
ATOM 714 N N . ARG A 1 90 ? 14.195 6.583 -35.713 1.00 84.88 90 ARG A N 1
ATOM 715 C CA . ARG A 1 90 ? 13.676 6.033 -34.454 1.00 84.88 90 ARG A CA 1
ATOM 716 C C . ARG A 1 90 ? 12.957 4.722 -34.770 1.00 84.88 90 ARG A C 1
ATOM 718 O O . ARG A 1 90 ? 11.923 4.748 -35.431 1.00 84.88 90 ARG A O 1
ATOM 725 N N . ILE A 1 91 ? 13.517 3.596 -34.335 1.00 84.50 91 ILE A N 1
ATOM 726 C CA . ILE A 1 91 ? 13.004 2.253 -34.661 1.00 84.50 91 ILE A CA 1
ATOM 727 C C . ILE A 1 91 ? 12.141 1.657 -33.549 1.00 84.50 91 ILE A C 1
ATOM 729 O O . ILE A 1 91 ? 11.311 0.796 -33.821 1.00 84.50 91 ILE A O 1
ATOM 733 N N . MET A 1 92 ? 12.298 2.129 -32.310 1.00 69.56 92 MET A N 1
ATOM 734 C CA . MET A 1 92 ? 11.449 1.735 -31.190 1.00 69.56 92 MET A CA 1
ATOM 735 C C . MET A 1 92 ? 11.222 2.940 -30.287 1.00 69.56 92 MET A C 1
ATOM 737 O O . MET A 1 92 ? 12.170 3.553 -29.795 1.00 69.56 92 MET A O 1
ATOM 741 N N . VAL A 1 93 ? 9.960 3.289 -30.074 1.00 57.78 93 VAL A N 1
ATOM 742 C CA . VAL A 1 93 ? 9.581 4.126 -28.941 1.00 57.78 93 VAL A CA 1
ATOM 743 C C . VAL A 1 93 ? 9.552 3.186 -27.750 1.00 57.78 93 VAL A C 1
ATOM 745 O O . VAL A 1 93 ? 8.774 2.236 -27.754 1.00 57.78 93 VAL A O 1
ATOM 748 N N . GLU A 1 94 ? 10.419 3.403 -26.767 1.00 51.91 94 GLU A N 1
ATOM 749 C CA . GLU A 1 94 ? 10.163 2.852 -25.441 1.00 51.91 94 GLU A CA 1
ATOM 750 C C . GLU A 1 94 ? 8.948 3.648 -24.958 1.00 51.91 94 GLU A C 1
ATOM 752 O O . GLU A 1 94 ? 9.060 4.816 -24.588 1.00 51.91 94 GLU A O 1
ATOM 757 N N . GLU A 1 95 ? 7.747 3.114 -25.203 1.00 47.88 95 GLU A N 1
ATOM 758 C CA . GLU A 1 95 ? 6.541 3.736 -24.685 1.00 47.88 95 GLU A CA 1
ATOM 759 C C . GLU A 1 95 ? 6.690 3.694 -23.172 1.00 47.88 95 GLU A C 1
ATOM 761 O O . GLU A 1 95 ? 6.703 2.616 -22.573 1.00 47.88 95 GLU A O 1
ATOM 766 N N . GLU A 1 96 ? 6.826 4.863 -22.547 1.00 48.19 96 GLU A N 1
ATOM 767 C CA . GLU A 1 96 ? 6.450 5.001 -21.152 1.00 48.19 96 GLU A CA 1
ATOM 768 C C . GLU A 1 96 ? 4.999 4.535 -21.078 1.00 48.19 96 GLU A C 1
ATOM 770 O O . GLU A 1 96 ? 4.077 5.284 -21.411 1.00 48.19 96 GLU A O 1
ATOM 775 N N . LYS A 1 97 ? 4.794 3.259 -20.731 1.00 56.50 97 LYS A N 1
ATOM 776 C CA . LYS A 1 97 ? 3.464 2.704 -20.525 1.00 56.50 97 LYS A CA 1
ATOM 777 C C . LYS A 1 97 ? 2.800 3.621 -19.515 1.00 56.50 97 LYS A C 1
ATOM 779 O O . LYS A 1 97 ? 3.262 3.728 -18.378 1.00 56.50 97 LYS A O 1
ATOM 784 N N . LYS A 1 98 ? 1.804 4.382 -19.970 1.00 65.94 98 LYS A N 1
ATOM 785 C CA . LYS A 1 98 ? 1.189 5.449 -19.187 1.00 65.94 98 LYS A CA 1
ATOM 786 C C . LYS A 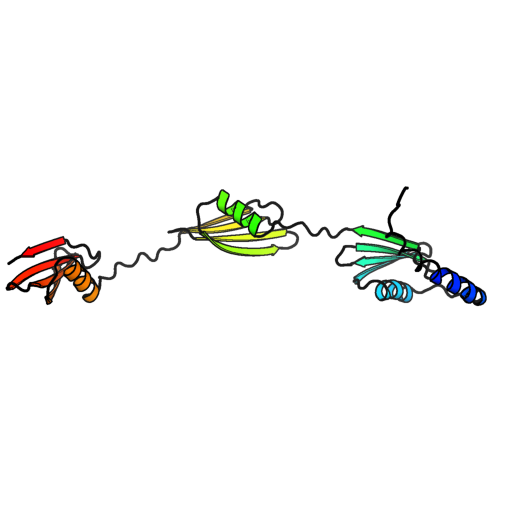1 98 ? 0.497 4.814 -17.986 1.00 65.94 98 LYS A C 1
ATOM 788 O O . LYS A 1 98 ? -0.623 4.326 -18.096 1.00 65.94 98 LYS A O 1
ATOM 793 N N . LYS A 1 99 ? 1.182 4.822 -16.847 1.00 76.88 99 LYS A N 1
ATOM 794 C CA . LYS A 1 99 ? 0.644 4.366 -15.567 1.00 76.88 99 LYS A CA 1
ATOM 795 C C . LYS A 1 99 ? -0.428 5.360 -15.127 1.00 76.88 99 LYS A C 1
ATOM 797 O O . LYS A 1 99 ? -0.238 6.575 -15.229 1.00 76.88 99 LYS A O 1
ATOM 802 N N . MET A 1 100 ? -1.547 4.846 -14.641 1.00 83.06 100 MET A N 1
ATOM 803 C CA . MET A 1 100 ? -2.526 5.632 -13.911 1.00 83.06 100 MET A CA 1
ATOM 804 C C . MET A 1 100 ? -1.858 6.242 -12.687 1.00 83.06 100 MET A C 1
ATOM 806 O O . MET A 1 100 ? -1.000 5.641 -12.036 1.00 83.06 100 MET A O 1
ATOM 810 N N . THR A 1 101 ? -2.249 7.468 -12.386 1.00 86.00 101 THR A N 1
ATOM 811 C CA . THR A 1 101 ? -1.755 8.177 -11.214 1.00 86.00 101 THR A CA 1
ATOM 812 C C . THR A 1 101 ? -2.335 7.572 -9.939 1.00 86.00 101 THR A C 1
ATOM 814 O O . THR A 1 101 ? -3.398 6.944 -9.941 1.00 86.00 101 THR A O 1
ATOM 817 N N . ARG A 1 102 ? -1.651 7.804 -8.816 1.00 85.50 102 ARG A N 1
ATOM 818 C CA . ARG A 1 102 ? -2.122 7.384 -7.492 1.00 85.50 102 ARG A CA 1
ATOM 819 C C . ARG A 1 102 ? -3.558 7.859 -7.219 1.00 85.50 102 ARG A C 1
ATOM 821 O O . ARG A 1 102 ? -4.386 7.058 -6.804 1.00 85.50 102 ARG A O 1
ATOM 828 N N . ASP A 1 103 ? -3.856 9.117 -7.532 1.00 86.38 103 ASP A N 1
ATOM 829 C CA . ASP A 1 103 ? -5.172 9.732 -7.321 1.00 86.38 103 ASP A CA 1
ATOM 830 C C . ASP A 1 103 ? -6.281 9.059 -8.146 1.00 86.38 103 ASP A C 1
ATOM 832 O O . ASP A 1 103 ? -7.429 8.952 -7.711 1.00 86.38 103 ASP A O 1
ATOM 836 N N . GLU A 1 104 ? -5.963 8.612 -9.363 1.00 87.88 104 GLU A N 1
ATOM 837 C CA . GLU A 1 104 ? -6.913 7.873 -10.194 1.00 87.88 104 GLU A CA 1
ATOM 838 C C . GLU A 1 104 ? -7.181 6.477 -9.621 1.00 87.88 104 GLU A C 1
ATOM 840 O O . GLU A 1 104 ? -8.332 6.037 -9.611 1.00 87.88 104 GLU A O 1
ATOM 845 N N . MET A 1 105 ? -6.153 5.815 -9.079 1.00 87.69 105 MET A N 1
ATOM 846 C CA . MET A 1 105 ? -6.292 4.508 -8.431 1.00 87.69 105 MET A CA 1
ATOM 847 C C . MET A 1 105 ? -7.075 4.586 -7.122 1.00 87.69 105 MET A C 1
ATOM 849 O O . MET A 1 105 ? -7.935 3.741 -6.878 1.00 87.69 105 MET A O 1
ATOM 853 N N . GLU A 1 106 ? -6.850 5.620 -6.311 1.00 89.25 106 GLU A N 1
ATOM 854 C CA . GLU A 1 106 ? -7.617 5.853 -5.083 1.00 89.25 106 GLU A CA 1
ATOM 855 C C . GLU A 1 106 ? -9.118 5.983 -5.393 1.00 89.25 106 GLU A C 1
ATOM 857 O O . GLU A 1 106 ? -9.931 5.286 -4.787 1.00 89.25 106 GLU A O 1
ATOM 862 N N . LYS A 1 107 ? -9.490 6.736 -6.438 1.00 89.19 107 LYS A N 1
ATOM 863 C CA . LYS A 1 107 ? -10.893 6.858 -6.884 1.00 89.19 107 LYS A CA 1
ATOM 864 C C . LYS A 1 107 ? -11.516 5.540 -7.342 1.00 89.19 107 LYS A C 1
ATOM 866 O O . LYS A 1 107 ? -12.728 5.365 -7.215 1.00 89.19 107 LYS A O 1
ATOM 871 N N . ILE A 1 108 ? -10.738 4.640 -7.944 1.00 88.06 108 ILE A N 1
ATOM 872 C CA . ILE A 1 108 ? -11.230 3.315 -8.353 1.00 88.06 108 ILE A CA 1
ATOM 873 C C . ILE A 1 108 ? -11.501 2.461 -7.114 1.00 88.06 108 ILE A C 1
ATOM 875 O O . ILE A 1 108 ? -12.588 1.893 -6.989 1.00 88.06 108 ILE A O 1
ATOM 879 N N . ILE A 1 109 ? -10.550 2.430 -6.180 1.00 87.38 109 ILE A N 1
ATOM 880 C CA . ILE A 1 109 ? -10.646 1.661 -4.935 1.00 87.38 109 ILE A CA 1
ATOM 881 C C . ILE A 1 109 ? -11.844 2.138 -4.098 1.00 87.38 109 ILE A C 1
ATOM 883 O O . ILE A 1 109 ? -12.648 1.318 -3.655 1.00 87.38 109 ILE A O 1
ATOM 887 N N . GLU A 1 110 ? -12.026 3.455 -3.963 1.00 86.88 110 GLU A N 1
ATOM 888 C CA . GLU A 1 110 ? -13.156 4.066 -3.247 1.00 86.88 110 GLU A CA 1
ATOM 889 C C . GLU A 1 110 ? -14.525 3.719 -3.854 1.00 86.88 110 GLU A C 1
ATOM 891 O O . GLU A 1 110 ? -15.521 3.625 -3.136 1.00 86.88 110 GLU A O 1
ATOM 896 N N . LYS A 1 111 ? -14.601 3.517 -5.177 1.00 83.62 111 LYS A N 1
ATOM 897 C CA . LYS A 1 111 ? -15.846 3.117 -5.855 1.00 83.62 111 LYS A CA 1
ATOM 898 C C . LYS A 1 111 ? -16.184 1.643 -5.660 1.00 83.62 111 LYS A C 1
ATOM 900 O O . LYS A 1 111 ? -17.362 1.293 -5.687 1.00 83.62 111 LYS A O 1
ATOM 905 N N . GLN A 1 112 ? -15.178 0.781 -5.529 1.00 75.38 112 GLN A N 1
ATOM 906 C CA . GLN A 1 112 ? -15.366 -0.669 -5.462 1.00 75.38 112 GLN A CA 1
ATOM 907 C C . GLN A 1 112 ? -15.655 -1.182 -4.054 1.00 75.38 112 GLN A C 1
ATOM 909 O O . GLN A 1 112 ? -16.445 -2.114 -3.913 1.00 75.38 112 GLN A O 1
ATOM 914 N N . GLN A 1 113 ? -15.032 -0.612 -3.019 1.00 69.19 113 GLN A N 1
ATOM 915 C CA . GLN A 1 113 ? -15.187 -1.100 -1.648 1.00 69.19 113 GLN A CA 1
ATOM 916 C C . GLN A 1 113 ? -15.336 0.023 -0.622 1.00 69.19 113 GLN A C 1
ATOM 918 O O . GLN A 1 113 ? -14.785 1.112 -0.752 1.00 69.19 113 GLN A O 1
ATOM 923 N N . LYS A 1 114 ? -16.064 -0.285 0.457 1.00 63.00 114 LYS A N 1
ATOM 924 C CA . LYS A 1 114 ? -16.165 0.561 1.649 1.00 63.00 114 LYS A CA 1
ATOM 925 C C . LYS A 1 114 ? -15.055 0.169 2.625 1.00 63.00 114 LYS A C 1
ATOM 927 O O . LYS A 1 114 ? -15.192 -0.810 3.349 1.00 63.00 114 LYS A O 1
ATOM 932 N N . GLY A 1 115 ? -13.962 0.922 2.645 1.00 75.12 115 GLY A N 1
ATOM 933 C CA . GLY A 1 115 ? -12.854 0.720 3.579 1.00 75.12 115 GLY A CA 1
ATOM 934 C C . GLY A 1 115 ? -11.873 1.884 3.522 1.00 75.12 115 GLY A C 1
ATOM 935 O O . GLY A 1 115 ? -11.808 2.591 2.518 1.00 75.12 115 GLY A O 1
ATOM 936 N N . LYS A 1 116 ? -11.114 2.115 4.599 1.00 85.25 116 LYS A N 1
ATOM 937 C CA . LYS A 1 116 ? -10.110 3.184 4.611 1.00 85.25 116 LYS A CA 1
ATOM 938 C C . LYS A 1 116 ? -8.812 2.659 4.011 1.00 85.25 116 LYS A C 1
ATOM 940 O O . LYS A 1 116 ? -8.238 1.701 4.530 1.00 85.25 116 LYS A O 1
ATOM 945 N N . ILE A 1 117 ? -8.323 3.304 2.955 1.00 89.50 117 ILE A N 1
ATOM 946 C CA . ILE A 1 117 ? -7.015 2.983 2.373 1.00 89.50 117 ILE A CA 1
ATOM 947 C C . ILE A 1 117 ? -5.932 3.306 3.415 1.00 89.50 117 ILE A C 1
ATOM 949 O O . ILE A 1 117 ? -5.794 4.447 3.857 1.00 89.50 117 ILE A O 1
ATOM 953 N N . LYS A 1 118 ? -5.174 2.291 3.838 1.00 91.44 118 LYS A N 1
ATOM 954 C CA . LYS A 1 118 ? -4.025 2.423 4.748 1.00 91.44 118 LYS A CA 1
ATOM 955 C C . LYS A 1 118 ? -2.719 2.589 4.007 1.00 91.44 118 LYS A C 1
ATOM 957 O O . LYS A 1 118 ? -1.882 3.388 4.413 1.00 91.44 118 LYS A O 1
ATOM 962 N N . SER A 1 119 ? -2.537 1.827 2.938 1.00 89.25 119 SER A N 1
ATOM 963 C CA . SER A 1 119 ? -1.356 1.934 2.096 1.00 89.25 119 SER A CA 1
ATOM 964 C C . SER A 1 119 ? -1.714 1.686 0.648 1.00 89.25 119 SER A C 1
ATOM 966 O O . SER A 1 119 ? -2.561 0.847 0.355 1.00 89.25 119 SER A O 1
ATOM 968 N N . LEU A 1 120 ? -1.014 2.388 -0.233 1.00 91.62 120 LEU A N 1
ATOM 969 C CA . LEU A 1 120 ? -1.065 2.195 -1.670 1.00 91.62 120 LEU A CA 1
ATOM 970 C C . LEU A 1 120 ? 0.376 2.251 -2.183 1.00 91.62 120 LEU A C 1
ATOM 972 O O . LEU A 1 120 ? 1.011 3.303 -2.104 1.00 91.62 120 LEU A O 1
ATOM 976 N N . GLN A 1 121 ? 0.914 1.111 -2.613 1.00 91.12 121 GLN A N 1
ATOM 977 C CA . GLN A 1 121 ? 2.312 0.977 -3.034 1.00 91.12 121 GLN A CA 1
ATOM 978 C C . GLN A 1 121 ? 2.400 0.529 -4.488 1.00 91.12 121 GLN A C 1
ATOM 980 O O . GLN A 1 121 ? 1.669 -0.364 -4.903 1.00 91.12 121 GLN A O 1
ATOM 985 N N . LEU A 1 122 ? 3.298 1.147 -5.253 1.00 90.75 122 LEU A N 1
ATOM 986 C CA . LEU A 1 122 ? 3.604 0.723 -6.616 1.00 90.75 122 LEU A CA 1
ATOM 987 C C . LEU A 1 122 ? 4.584 -0.453 -6.570 1.00 90.75 122 LEU A C 1
ATOM 989 O O . LEU A 1 122 ? 5.594 -0.388 -5.867 1.00 90.75 122 LEU A O 1
ATOM 993 N N . ARG A 1 123 ? 4.309 -1.497 -7.345 1.00 91.00 123 ARG A N 1
ATOM 994 C CA . ARG A 1 123 ? 5.163 -2.671 -7.490 1.00 91.00 123 ARG A CA 1
ATOM 995 C C . ARG A 1 123 ? 5.398 -2.957 -8.966 1.00 91.00 123 ARG A C 1
ATOM 997 O O . ARG A 1 123 ? 4.449 -3.177 -9.713 1.00 91.00 123 ARG A O 1
ATOM 1004 N N . GLU A 1 124 ? 6.657 -2.981 -9.381 1.00 87.88 124 GLU A N 1
ATOM 1005 C CA . GLU A 1 124 ? 7.042 -3.339 -10.748 1.00 87.88 124 GLU A CA 1
ATOM 1006 C C . GLU A 1 124 ? 7.471 -4.805 -10.790 1.00 87.88 124 GLU A C 1
ATOM 1008 O O . GLU A 1 124 ? 8.328 -5.235 -10.018 1.00 87.88 124 GLU A O 1
ATOM 1013 N N . GLU A 1 125 ? 6.857 -5.589 -11.672 1.00 83.44 125 GLU A N 1
ATOM 1014 C CA . GLU A 1 125 ? 7.164 -7.003 -11.848 1.00 83.44 125 GLU A CA 1
ATOM 1015 C C . GLU A 1 125 ? 7.329 -7.317 -13.340 1.00 83.44 125 GLU A C 1
ATOM 1017 O O . GLU A 1 125 ? 6.362 -7.409 -14.102 1.00 83.44 125 GLU A O 1
ATOM 1022 N N . LYS A 1 126 ? 8.586 -7.510 -13.758 1.00 82.19 126 LYS A N 1
ATOM 1023 C CA . LYS A 1 126 ? 8.982 -7.695 -15.164 1.00 82.19 126 LYS A CA 1
ATOM 1024 C C . LYS A 1 126 ? 8.526 -6.508 -16.027 1.00 82.19 126 LYS A C 1
ATOM 1026 O O . LYS A 1 126 ? 9.060 -5.420 -15.880 1.00 82.19 126 LYS A O 1
ATOM 1031 N N . GLU A 1 127 ? 7.556 -6.723 -16.913 1.00 80.44 127 GLU A N 1
ATOM 1032 C CA . GLU A 1 127 ? 7.011 -5.717 -17.836 1.00 80.44 127 GLU A CA 1
ATOM 1033 C C . GLU A 1 127 ? 5.649 -5.166 -17.392 1.00 80.44 127 GLU A C 1
ATOM 1035 O O . GLU A 1 127 ? 5.031 -4.393 -18.130 1.00 80.44 127 GLU A O 1
ATOM 1040 N N . GLN A 1 128 ? 5.147 -5.598 -16.231 1.00 81.56 128 GLN A N 1
ATOM 1041 C CA . GLN A 1 128 ? 3.859 -5.178 -15.691 1.00 81.56 128 GLN A CA 1
ATOM 1042 C C . GLN A 1 128 ? 4.056 -4.410 -14.395 1.00 81.56 128 GLN A C 1
ATOM 1044 O O . GLN A 1 128 ? 4.922 -4.723 -13.577 1.00 81.56 128 GLN A O 1
ATOM 1049 N N . VAL A 1 129 ? 3.221 -3.400 -14.202 1.00 89.44 129 VAL A N 1
ATOM 1050 C CA . VAL A 1 129 ? 3.249 -2.571 -13.007 1.00 89.44 129 VAL A CA 1
ATOM 1051 C C . VAL A 1 129 ? 1.911 -2.681 -12.302 1.00 89.44 129 VAL A C 1
ATOM 1053 O O . VAL A 1 129 ? 0.854 -2.643 -12.931 1.00 89.44 129 VAL A O 1
ATOM 1056 N N . PHE A 1 130 ? 1.966 -2.838 -10.986 1.00 92.69 130 PHE A N 1
ATOM 1057 C CA . PHE A 1 130 ? 0.812 -3.052 -10.133 1.00 92.69 130 PHE A CA 1
ATOM 1058 C C . PHE A 1 130 ? 0.773 -2.038 -8.996 1.00 92.69 130 PHE A C 1
ATOM 1060 O O . PHE A 1 130 ? 1.801 -1.532 -8.550 1.00 92.69 130 PHE A O 1
ATOM 1067 N N . TYR A 1 131 ? -0.427 -1.787 -8.493 1.00 93.12 131 TYR A N 1
ATOM 1068 C CA . TYR A 1 131 ? -0.660 -1.111 -7.230 1.00 93.12 131 TYR A CA 1
ATOM 1069 C C . TYR A 1 131 ? -1.160 -2.104 -6.192 1.00 93.12 131 TYR A C 1
ATOM 1071 O O . TYR A 1 131 ? -2.167 -2.777 -6.406 1.00 93.12 131 TYR A O 1
ATOM 1079 N N . ASP A 1 132 ? -0.491 -2.135 -5.047 1.00 92.19 132 ASP A N 1
ATOM 1080 C CA . ASP A 1 132 ? -0.936 -2.850 -3.864 1.00 92.19 132 ASP A CA 1
ATOM 1081 C C . ASP A 1 132 ? -1.638 -1.909 -2.911 1.00 92.19 132 ASP A C 1
ATOM 1083 O O . ASP A 1 132 ? -1.013 -1.053 -2.278 1.00 92.19 132 ASP A O 1
ATOM 1087 N N . ALA A 1 133 ? -2.945 -2.095 -2.796 1.00 92.25 133 ALA A N 1
ATOM 1088 C CA . ALA A 1 133 ? -3.768 -1.394 -1.839 1.00 92.25 133 ALA A CA 1
ATOM 1089 C C . ALA A 1 133 ? -4.009 -2.275 -0.614 1.00 92.25 133 ALA A C 1
ATOM 1091 O O . ALA A 1 133 ? -4.374 -3.445 -0.717 1.00 92.25 133 ALA A O 1
ATOM 1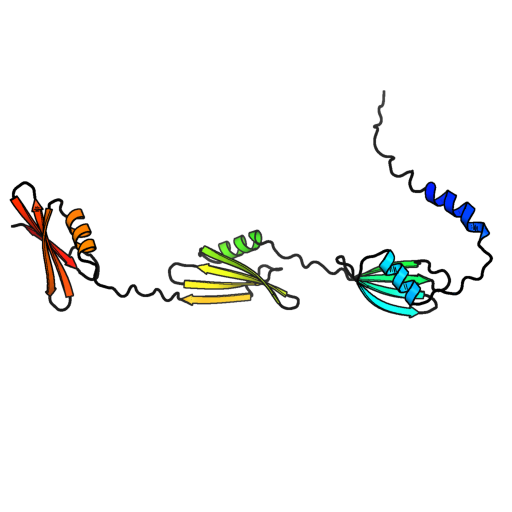092 N N . VAL A 1 134 ? -3.851 -1.685 0.564 1.00 91.56 134 VAL A N 1
ATOM 1093 C CA . VAL A 1 134 ? -4.293 -2.272 1.826 1.00 91.56 134 VAL A CA 1
ATOM 1094 C C . VAL A 1 134 ? -5.406 -1.398 2.360 1.00 91.56 134 VAL A C 1
ATOM 1096 O O . VAL A 1 134 ? -5.183 -0.225 2.662 1.00 91.56 134 VAL A O 1
ATOM 1099 N N . LEU A 1 135 ? -6.591 -1.976 2.490 1.00 90.44 135 LEU A N 1
ATOM 1100 C CA . LEU A 1 135 ? -7.746 -1.342 3.094 1.00 90.44 135 LEU A CA 1
ATOM 1101 C C . LEU A 1 135 ? -7.951 -1.934 4.486 1.00 90.44 135 LEU A C 1
ATOM 1103 O O . LEU A 1 135 ? -7.915 -3.152 4.669 1.00 90.44 135 LEU A O 1
ATOM 1107 N N . GLU A 1 136 ? -8.163 -1.065 5.466 1.00 84.31 136 GLU A N 1
ATOM 1108 C CA . GLU A 1 136 ? -8.566 -1.458 6.814 1.00 84.31 136 GLU A CA 1
ATOM 1109 C C . GLU A 1 136 ? -10.057 -1.168 6.988 1.00 84.31 136 GLU A C 1
ATOM 1111 O O . GLU A 1 136 ? -10.513 -0.030 6.821 1.00 84.31 136 GLU A O 1
ATOM 1116 N N . GLY A 1 137 ? -10.809 -2.225 7.281 1.00 79.31 137 GLY A N 1
ATOM 1117 C CA . GLY A 1 137 ? -12.160 -2.171 7.820 1.00 79.31 137 GLY A CA 1
ATOM 1118 C C . GLY A 1 137 ? -12.157 -2.469 9.322 1.00 79.31 137 GLY A C 1
ATOM 1119 O O . GLY A 1 137 ? -11.112 -2.720 9.917 1.00 79.31 137 GLY A O 1
ATOM 1120 N N . ASN A 1 138 ? -13.341 -2.465 9.937 1.00 72.62 138 ASN A N 1
ATOM 1121 C CA . ASN A 1 138 ? -13.477 -2.647 11.389 1.00 72.62 138 ASN A CA 1
ATOM 1122 C C . ASN A 1 138 ? -12.970 -4.017 11.881 1.00 72.62 138 ASN A C 1
ATOM 1124 O O . ASN A 1 138 ? -12.393 -4.106 12.959 1.00 72.62 138 ASN A O 1
ATOM 1128 N N . GLU A 1 139 ? -13.169 -5.077 11.093 1.00 78.19 139 GLU A N 1
ATOM 1129 C CA . GLU A 1 139 ? -12.834 -6.463 11.475 1.00 78.19 139 GLU A CA 1
ATOM 1130 C C . GLU A 1 139 ? -12.065 -7.216 10.379 1.00 78.19 139 GLU A C 1
ATOM 1132 O O . GLU A 1 139 ? -11.728 -8.394 10.512 1.00 78.19 139 GLU A O 1
ATOM 1137 N N . THR A 1 140 ? -11.784 -6.548 9.264 1.00 84.12 140 THR A N 1
ATOM 1138 C CA . THR A 1 140 ? -11.158 -7.152 8.091 1.00 84.12 140 THR A CA 1
ATOM 1139 C C . THR A 1 140 ? -10.094 -6.230 7.523 1.00 84.12 140 THR A C 1
ATOM 1141 O O . THR A 1 140 ? -10.210 -5.004 7.531 1.00 84.12 140 THR A O 1
ATOM 1144 N N . LYS A 1 141 ? -9.026 -6.844 7.027 1.00 87.94 141 LYS A N 1
ATOM 1145 C CA . LYS A 1 141 ? -7.992 -6.207 6.229 1.00 87.94 141 LYS A CA 1
ATOM 1146 C C . LYS A 1 141 ? -8.095 -6.768 4.824 1.00 87.94 141 LYS A C 1
ATOM 1148 O O . LYS A 1 141 ? -7.928 -7.970 4.622 1.00 87.94 141 LYS A O 1
ATOM 1153 N N . THR A 1 142 ? -8.334 -5.898 3.858 1.00 90.12 142 THR A N 1
ATOM 1154 C CA . THR A 1 142 ? -8.391 -6.284 2.450 1.00 90.12 142 THR A CA 1
ATOM 1155 C C . THR A 1 142 ? -7.093 -5.878 1.775 1.00 90.12 142 THR A C 1
ATOM 1157 O O . THR A 1 142 ? -6.662 -4.731 1.867 1.00 90.12 142 THR A O 1
ATOM 1160 N N . MET A 1 143 ? -6.455 -6.824 1.099 1.00 91.44 143 MET A N 1
ATOM 1161 C CA . MET A 1 143 ? -5.289 -6.603 0.254 1.00 91.44 143 MET A CA 1
ATOM 1162 C C . MET A 1 143 ? -5.733 -6.740 -1.197 1.00 91.44 143 MET A C 1
ATOM 1164 O O . MET A 1 143 ? -6.216 -7.799 -1.600 1.00 91.44 143 MET A O 1
ATOM 1168 N N . MET A 1 144 ? -5.590 -5.676 -1.975 1.00 91.12 144 MET A N 1
ATOM 1169 C CA . MET A 1 144 ? -5.925 -5.660 -3.393 1.00 91.12 144 MET A CA 1
ATOM 1170 C C . MET A 1 144 ? -4.663 -5.420 -4.206 1.00 91.12 144 MET A C 1
ATOM 1172 O O . MET A 1 144 ? -3.848 -4.573 -3.850 1.00 91.12 144 MET A O 1
ATOM 1176 N N . THR A 1 145 ? -4.540 -6.126 -5.322 1.00 93.25 145 THR A N 1
ATOM 1177 C CA . THR A 1 145 ? -3.538 -5.838 -6.345 1.00 93.25 145 THR A CA 1
ATOM 1178 C C . THR A 1 145 ? -4.275 -5.409 -7.598 1.00 93.25 145 THR A C 1
ATOM 1180 O O . THR A 1 145 ? -5.134 -6.139 -8.094 1.00 93.25 145 THR A O 1
ATOM 1183 N N . LEU A 1 146 ? -3.950 -4.223 -8.096 1.00 92.31 146 LEU A N 1
ATOM 1184 C CA . LEU A 1 146 ? -4.558 -3.636 -9.279 1.00 92.31 146 LEU A CA 1
ATOM 1185 C C . LEU A 1 146 ? -3.496 -3.416 -10.356 1.00 92.31 146 LEU A C 1
ATOM 1187 O O . LEU A 1 146 ? -2.359 -3.077 -10.040 1.00 92.31 146 LEU A O 1
ATOM 1191 N N . ASN A 1 147 ? -3.851 -3.586 -11.623 1.00 92.12 147 ASN A N 1
ATOM 1192 C CA . ASN A 1 147 ? -2.978 -3.253 -12.743 1.00 92.12 147 ASN A CA 1
ATOM 1193 C C . ASN A 1 147 ? -2.832 -1.721 -12.839 1.00 92.12 147 ASN A C 1
ATOM 1195 O O . ASN A 1 147 ? -3.828 -1.001 -12.836 1.00 92.12 147 ASN A O 1
ATOM 1199 N N . ALA A 1 148 ? -1.600 -1.214 -12.902 1.00 89.31 148 ALA A N 1
ATOM 1200 C CA . ALA A 1 148 ? -1.325 0.222 -12.895 1.00 89.31 148 ALA A CA 1
ATOM 1201 C C . ALA A 1 148 ? -1.615 0.916 -14.233 1.00 89.31 148 ALA A C 1
ATOM 1203 O O . ALA A 1 148 ? -1.677 2.137 -14.262 1.00 89.31 148 ALA A O 1
ATOM 1204 N N . GLU A 1 149 ? -1.782 0.185 -15.332 1.00 87.94 149 GLU A N 1
ATOM 1205 C CA . GLU A 1 149 ? -2.118 0.741 -16.649 1.00 87.94 149 GLU A CA 1
ATOM 1206 C C . GLU A 1 149 ? -3.634 0.779 -16.867 1.00 87.94 149 GLU A C 1
ATOM 1208 O O . GLU A 1 149 ? -4.157 1.757 -17.398 1.00 87.94 149 GLU A O 1
ATOM 1213 N N . THR A 1 150 ? -4.346 -0.271 -16.445 1.00 88.50 150 THR A N 1
ATOM 1214 C CA . THR A 1 150 ? -5.789 -0.419 -16.705 1.00 88.50 150 THR A CA 1
ATOM 1215 C C . THR A 1 150 ? -6.673 -0.078 -15.508 1.00 88.50 150 THR A C 1
ATOM 1217 O O . THR A 1 150 ? -7.866 0.168 -15.680 1.00 88.50 150 THR A O 1
ATOM 1220 N N . GLY A 1 151 ? -6.123 -0.084 -14.291 1.00 86.62 151 GLY A N 1
ATOM 1221 C CA . GLY A 1 151 ? -6.893 0.047 -13.054 1.00 86.62 151 GLY A CA 1
ATOM 1222 C C . GLY A 1 151 ? -7.697 -1.205 -12.685 1.00 86.62 151 GLY A C 1
ATOM 1223 O O . GLY A 1 151 ? -8.457 -1.184 -11.718 1.00 86.62 151 GLY A O 1
ATOM 1224 N N . GLU A 1 152 ? -7.556 -2.302 -13.434 1.00 89.88 152 GLU A N 1
ATOM 1225 C CA . GLU A 1 152 ? -8.286 -3.544 -13.178 1.00 89.88 152 GLU A CA 1
ATOM 1226 C C . GLU A 1 152 ? -7.775 -4.250 -11.922 1.00 89.88 152 GLU A C 1
ATOM 1228 O O . GLU A 1 152 ? -6.571 -4.327 -11.672 1.00 89.88 152 GLU A O 1
ATOM 1233 N N . VAL A 1 153 ? -8.694 -4.815 -11.140 1.00 91.00 153 VAL A N 1
ATOM 1234 C CA . VAL A 1 153 ? -8.351 -5.611 -9.958 1.00 91.00 153 VAL A CA 1
ATOM 1235 C C . VAL A 1 153 ? -7.892 -6.994 -10.404 1.00 91.00 153 VAL A C 1
ATOM 1237 O O . VAL A 1 153 ? -8.670 -7.777 -10.942 1.00 91.00 153 VAL A O 1
ATOM 1240 N N . VAL A 1 154 ? -6.624 -7.298 -10.147 1.00 92.25 154 VAL A N 1
ATOM 1241 C CA . VAL A 1 154 ? -5.971 -8.566 -10.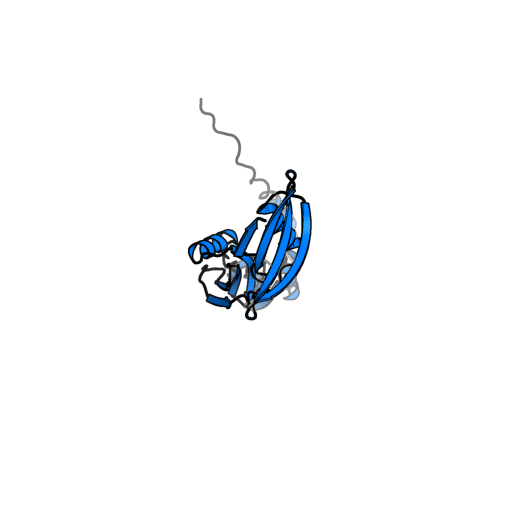500 1.00 92.25 154 VAL A CA 1
ATOM 1242 C C . VAL A 1 154 ? -6.111 -9.584 -9.374 1.00 92.25 154 VAL A C 1
ATOM 1244 O O . VAL A 1 154 ? -6.241 -10.780 -9.616 1.00 92.25 154 VAL A O 1
ATOM 1247 N N . SER A 1 155 ? -6.089 -9.119 -8.126 1.00 89.50 155 SER A N 1
ATOM 1248 C CA . SER A 1 155 ? -6.252 -9.976 -6.957 1.00 89.50 155 SER A CA 1
ATOM 1249 C C . SER A 1 155 ? -6.918 -9.221 -5.819 1.00 89.50 155 SER A C 1
ATOM 1251 O O . SER A 1 155 ? -6.707 -8.022 -5.637 1.00 89.50 155 SER A O 1
ATOM 1253 N N . THR A 1 156 ? -7.728 -9.929 -5.041 1.00 90.62 156 THR A N 1
ATOM 1254 C CA . THR A 1 156 ? -8.300 -9.444 -3.786 1.00 90.62 156 THR A CA 1
ATOM 1255 C C . THR A 1 156 ? -8.212 -10.561 -2.765 1.00 90.62 156 THR A C 1
ATOM 1257 O O . THR A 1 156 ? -8.694 -11.670 -2.997 1.00 90.62 156 THR A O 1
ATOM 1260 N N . LYS A 1 157 ? -7.585 -10.266 -1.631 1.00 89.44 157 LYS A N 1
ATOM 1261 C CA . LYS A 1 157 ? -7.492 -11.163 -0.489 1.00 89.44 157 LYS A CA 1
ATOM 1262 C C . LYS A 1 157 ? -8.032 -10.453 0.736 1.00 89.44 157 LYS A C 1
ATOM 1264 O O . LYS A 1 157 ? -7.533 -9.400 1.118 1.00 89.44 157 LYS A O 1
ATOM 1269 N N . GLU A 1 158 ? -9.020 -11.064 1.366 1.00 88.88 158 GLU A N 1
ATOM 1270 C CA . GLU A 1 158 ? -9.525 -10.618 2.655 1.00 88.88 158 GLU A CA 1
ATOM 1271 C C . GLU A 1 158 ? -8.898 -11.458 3.756 1.00 88.88 158 GLU A C 1
ATOM 1273 O O . GLU A 1 158 ? -8.914 -12.690 3.732 1.00 88.88 158 GLU A O 1
ATOM 1278 N N . GLU A 1 159 ? -8.327 -10.776 4.732 1.00 84.75 159 GLU A N 1
ATOM 1279 C CA . GLU A 1 159 ? -7.857 -11.368 5.964 1.00 84.75 159 GLU A CA 1
ATOM 1280 C C . GLU A 1 159 ? -8.746 -10.830 7.076 1.00 84.75 159 GLU A C 1
ATOM 1282 O O . GLU A 1 159 ? -8.818 -9.619 7.295 1.00 84.75 159 GLU A O 1
ATOM 1287 N N . LYS A 1 160 ? -9.455 -11.720 7.780 1.00 78.44 160 LYS A N 1
ATOM 1288 C CA . LYS A 1 160 ? -10.101 -11.317 9.028 1.00 78.44 160 LYS A CA 1
ATOM 1289 C C . LYS A 1 160 ? -8.990 -10.824 9.930 1.00 78.44 160 LYS A C 1
ATOM 1291 O O . LYS A 1 160 ? -8.072 -11.588 10.240 1.00 78.44 160 LYS A O 1
ATOM 1296 N N . LEU A 1 161 ? -9.061 -9.557 10.326 1.00 70.81 161 LEU A N 1
ATOM 1297 C CA . LEU A 1 161 ? -8.225 -9.115 11.417 1.00 70.81 161 LEU A CA 1
ATOM 1298 C C . LEU A 1 161 ? -8.619 -10.036 12.557 1.00 70.81 161 LEU A C 1
ATOM 1300 O O . LEU A 1 161 ? -9.799 -10.154 12.892 1.00 70.81 161 LEU A O 1
ATOM 1304 N N . GLN A 1 162 ? -7.643 -10.751 13.108 1.00 56.28 162 GLN A N 1
ATOM 1305 C CA . GLN A 1 162 ? -7.820 -11.259 14.447 1.00 56.28 162 GLN A CA 1
ATOM 1306 C C . GLN A 1 162 ? -7.972 -9.999 15.283 1.00 56.28 162 GLN A C 1
ATOM 1308 O O . GLN A 1 162 ? -6.988 -9.420 15.744 1.00 56.28 162 GLN A O 1
ATOM 1313 N N . VAL A 1 163 ? -9.220 -9.538 15.420 1.00 54.03 163 VAL A N 1
ATOM 1314 C CA . VAL A 1 163 ? -9.655 -8.808 16.587 1.00 54.03 163 VAL A CA 1
ATOM 1315 C C . VAL A 1 163 ? -9.081 -9.692 17.669 1.00 54.03 163 VAL A C 1
ATOM 1317 O O . VAL A 1 163 ? -9.507 -10.841 17.824 1.00 54.03 163 VAL A O 1
ATOM 1320 N N . LYS A 1 164 ? -8.006 -9.237 18.324 1.00 47.38 164 LYS A N 1
ATOM 1321 C CA . LYS A 1 164 ? -7.726 -9.722 19.659 1.00 47.38 164 LYS A CA 1
ATOM 1322 C C . LYS A 1 164 ? -9.056 -9.458 20.321 1.00 47.38 164 LYS A C 1
ATOM 1324 O O . LYS A 1 164 ? -9.346 -8.304 20.624 1.00 47.38 164 LYS A O 1
ATOM 1329 N N . LYS A 1 165 ? -9.908 -10.491 20.393 1.00 44.31 165 LYS A N 1
ATOM 1330 C CA . LYS A 1 165 ? -11.048 -10.541 21.284 1.00 44.31 165 LYS A CA 1
ATOM 1331 C C . LYS A 1 165 ? -10.406 -9.997 22.530 1.00 44.31 165 LYS A C 1
ATOM 1333 O O . LYS A 1 165 ? -9.425 -10.605 22.969 1.00 44.31 165 LYS A O 1
ATOM 1338 N N . LYS A 1 166 ? -10.768 -8.764 22.909 1.00 50.06 166 LYS A N 1
ATOM 1339 C CA . LYS A 1 166 ? -10.303 -8.158 24.147 1.00 50.06 166 LYS A CA 1
ATOM 1340 C C . LYS A 1 166 ? -10.652 -9.279 25.103 1.00 50.06 166 LYS A C 1
ATOM 1342 O O . LYS A 1 166 ? -11.834 -9.598 25.240 1.00 50.06 166 LYS A O 1
ATOM 1347 N N . VAL A 1 167 ? -9.646 -10.067 25.504 1.00 48.38 167 VAL A N 1
ATOM 1348 C CA . VAL A 1 167 ? -9.868 -11.105 26.498 1.00 48.38 167 VAL A CA 1
ATOM 1349 C C . VAL A 1 167 ? -10.479 -10.254 27.572 1.00 48.38 167 VAL A C 1
ATOM 1351 O O . VAL A 1 167 ? -9.920 -9.188 27.841 1.00 48.38 167 VAL A O 1
ATOM 1354 N N . ALA A 1 168 ? -11.722 -10.553 27.930 1.00 55.00 168 ALA A N 1
ATOM 1355 C CA . ALA A 1 168 ? -12.474 -9.688 28.804 1.00 55.00 168 ALA A CA 1
ATOM 1356 C C . ALA A 1 168 ? -11.783 -9.835 30.159 1.00 55.00 168 ALA A C 1
ATOM 1358 O O . ALA A 1 168 ? -12.085 -10.715 30.954 1.00 55.00 168 ALA A O 1
ATOM 1359 N N . THR A 1 169 ? -10.675 -9.115 30.291 1.00 68.44 169 THR A N 1
ATOM 1360 C CA . THR A 1 169 ? -9.911 -8.949 31.494 1.00 68.44 169 THR A CA 1
ATOM 1361 C C . THR A 1 169 ? -10.841 -8.121 32.334 1.00 68.44 169 THR A C 1
ATOM 1363 O O . THR A 1 169 ? -11.377 -7.121 31.843 1.00 68.44 169 THR A O 1
ATOM 1366 N N . ARG A 1 170 ? -11.073 -8.598 33.549 1.00 85.88 170 ARG A N 1
ATOM 1367 C CA . ARG A 1 170 ? -11.853 -7.882 34.540 1.00 85.88 170 ARG A CA 1
ATOM 1368 C C . ARG A 1 170 ? -11.466 -6.396 34.519 1.00 85.88 170 ARG A C 1
ATOM 1370 O O . ARG A 1 170 ? -10.270 -6.090 34.459 1.00 85.88 170 ARG A O 1
ATOM 1377 N N . ILE A 1 171 ? -12.465 -5.514 34.504 1.00 91.06 171 ILE A N 1
ATOM 1378 C CA . ILE A 1 171 ? -12.257 -4.077 34.690 1.00 91.06 171 ILE A CA 1
ATOM 1379 C C . ILE A 1 171 ? -11.500 -3.880 36.001 1.00 91.06 171 ILE A C 1
ATOM 1381 O O . ILE A 1 171 ? -11.642 -4.664 36.937 1.00 91.06 171 ILE A O 1
ATOM 1385 N N . THR A 1 172 ? -10.643 -2.880 36.062 1.00 93.12 172 THR A N 1
ATOM 1386 C CA . THR A 1 172 ? -9.909 -2.561 37.286 1.00 93.12 172 THR A CA 1
ATOM 1387 C C . THR A 1 172 ? -10.845 -1.975 38.345 1.00 93.12 172 THR A C 1
ATOM 1389 O O . THR A 1 172 ? -11.906 -1.453 38.019 1.00 93.12 172 THR A O 1
ATOM 1392 N N . GLU A 1 173 ? -10.436 -2.015 39.616 1.00 93.56 173 GLU A N 1
ATOM 1393 C CA . GLU A 1 173 ? -11.168 -1.337 40.703 1.00 93.56 173 GLU A CA 1
ATOM 1394 C C . GLU A 1 173 ? -11.350 0.155 40.407 1.00 93.56 173 GLU A C 1
ATOM 1396 O O . GLU A 1 173 ? -12.432 0.690 40.593 1.00 93.56 173 GLU A O 1
ATOM 1401 N N . ALA A 1 174 ? -10.327 0.805 39.845 1.00 94.75 174 ALA A N 1
ATOM 1402 C CA . ALA A 1 174 ? -10.404 2.210 39.454 1.00 94.75 174 ALA A CA 1
ATOM 1403 C C . ALA A 1 174 ? -11.456 2.472 38.361 1.00 94.75 174 ALA A C 1
ATOM 1405 O O . ALA A 1 174 ? -12.183 3.456 38.445 1.00 94.75 174 ALA A O 1
ATOM 1406 N N . GLU A 1 175 ? -11.561 1.594 37.357 1.00 94.94 175 GLU A N 1
ATOM 1407 C CA . GLU A 1 175 ? -12.605 1.693 36.325 1.00 94.94 175 GLU A CA 1
ATOM 1408 C C . GLU A 1 175 ? -14.002 1.458 36.923 1.00 94.94 175 GLU A C 1
ATOM 1410 O O . GLU A 1 175 ? -14.945 2.150 36.553 1.00 94.94 175 GLU A O 1
ATOM 1415 N N . ALA A 1 176 ? -14.143 0.518 37.863 1.00 96.56 176 ALA A N 1
ATOM 1416 C CA . ALA A 1 176 ? -15.408 0.282 38.558 1.00 96.56 176 ALA A CA 1
ATOM 1417 C C . ALA A 1 176 ? -15.825 1.495 39.410 1.00 96.56 176 ALA A C 1
ATOM 1419 O O . ALA A 1 176 ? -16.983 1.898 39.362 1.00 96.56 176 ALA A O 1
ATOM 1420 N N . VAL A 1 177 ? -14.878 2.126 40.112 1.00 97.06 177 VAL A N 1
ATOM 1421 C CA . VAL A 1 177 ? -15.099 3.364 40.880 1.00 97.06 177 VAL A CA 1
ATOM 1422 C C . VAL A 1 177 ? -15.522 4.521 39.983 1.00 97.06 177 VAL A C 1
ATOM 1424 O O . VAL A 1 177 ? -16.450 5.243 40.333 1.00 97.06 177 VAL A O 1
ATOM 1427 N N . GLU A 1 178 ? -14.886 4.694 38.821 1.00 97.56 178 GLU A N 1
ATOM 1428 C CA . GLU A 1 178 ? -15.283 5.727 37.854 1.00 97.56 178 GLU A CA 1
ATOM 1429 C C . GLU A 1 178 ? -16.738 5.525 37.406 1.00 97.56 178 GLU A C 1
ATOM 1431 O O . GLU A 1 178 ? -17.530 6.462 37.447 1.00 97.56 178 GLU A O 1
ATOM 1436 N N . ILE A 1 179 ? -17.123 4.287 37.079 1.00 96.69 179 ILE A N 1
ATOM 1437 C CA . ILE A 1 179 ? -18.500 3.943 36.695 1.00 96.69 179 ILE A CA 1
ATOM 1438 C C . ILE A 1 179 ? -19.483 4.191 37.850 1.00 96.69 179 ILE A C 1
ATOM 1440 O O . ILE A 1 179 ? -20.579 4.713 37.629 1.00 96.69 179 ILE A O 1
ATOM 1444 N N . ALA A 1 180 ? -19.109 3.824 39.077 1.00 97.00 180 ALA A N 1
ATOM 1445 C CA . ALA A 1 180 ? -19.934 4.002 40.266 1.00 97.00 180 ALA A CA 1
ATOM 1446 C C . ALA A 1 180 ? -20.179 5.492 40.563 1.00 97.00 180 ALA A C 1
ATOM 1448 O O . ALA A 1 180 ? -21.329 5.903 40.702 1.00 97.00 180 ALA A O 1
ATOM 1449 N N . LEU A 1 181 ? -19.124 6.313 40.550 1.00 96.94 181 LEU A N 1
ATOM 1450 C CA . LEU A 1 181 ? -19.198 7.760 40.785 1.00 96.94 181 LEU A CA 1
ATOM 1451 C C . LEU A 1 181 ? -19.919 8.522 39.663 1.00 96.94 181 LEU A C 1
ATOM 1453 O O . LEU A 1 181 ? -20.582 9.527 39.927 1.00 96.94 181 LEU A O 1
ATOM 1457 N N . ASP A 1 182 ? -19.832 8.038 38.420 1.00 97.19 182 ASP A N 1
ATOM 1458 C CA . ASP A 1 182 ? -20.631 8.552 37.301 1.00 97.19 182 ASP A CA 1
ATOM 1459 C C . ASP A 1 182 ? -22.125 8.216 37.457 1.00 97.19 182 ASP A C 1
ATOM 1461 O O . ASP A 1 182 ? -22.988 8.930 36.937 1.00 97.19 182 ASP A O 1
ATOM 1465 N N . THR A 1 183 ? -22.443 7.134 38.174 1.00 94.56 183 THR A N 1
ATOM 1466 C CA . THR A 1 183 ? -23.816 6.669 38.413 1.00 94.56 183 THR A CA 1
ATOM 1467 C C . THR A 1 183 ? -24.445 7.363 39.621 1.00 94.56 183 THR A C 1
ATOM 1469 O O . THR A 1 183 ? -25.583 7.834 39.541 1.00 94.56 183 THR A O 1
ATOM 1472 N N . VAL A 1 184 ? -23.713 7.459 40.732 1.00 94.88 184 VAL A N 1
ATOM 1473 C CA . VAL A 1 184 ? -24.127 8.144 41.960 1.00 94.88 184 VAL A CA 1
ATOM 1474 C C . VAL A 1 184 ? -22.983 9.031 42.434 1.00 94.88 184 VAL A C 1
ATOM 1476 O O . VAL A 1 184 ? -21.895 8.564 42.743 1.00 94.88 184 VAL A O 1
ATOM 1479 N N . SER A 1 185 ? -23.236 10.334 42.532 1.00 93.94 185 SER A N 1
ATOM 1480 C CA . SER A 1 185 ? -22.261 11.264 43.099 1.00 93.94 185 SER A CA 1
ATOM 1481 C C . SER A 1 185 ? -22.146 11.081 44.614 1.00 93.94 185 SER A C 1
ATOM 1483 O O . SER A 1 185 ? -23.176 11.104 45.297 1.00 93.94 185 SER A O 1
ATOM 1485 N N . GLY A 1 186 ? -20.921 11.027 45.127 1.00 94.81 186 GLY A N 1
ATOM 1486 C CA . GLY A 1 186 ? -20.619 10.956 46.556 1.00 94.81 186 GLY A CA 1
ATOM 1487 C C . GLY A 1 186 ? -19.136 10.683 46.797 1.00 94.81 186 GLY A C 1
ATOM 1488 O O . GLY A 1 186 ? -18.310 10.931 45.912 1.00 94.81 186 GLY A O 1
ATOM 1489 N N . GLU A 1 187 ? -18.814 10.188 47.984 1.00 96.31 187 GLU A N 1
ATOM 1490 C CA . GLU A 1 187 ? -17.489 9.686 48.347 1.00 96.31 187 GLU A CA 1
ATOM 1491 C C . GLU A 1 187 ? -17.544 8.155 48.422 1.00 96.31 187 GLU A C 1
ATOM 1493 O O . GLU A 1 187 ? -18.525 7.598 48.898 1.00 96.31 187 GLU A O 1
ATOM 1498 N N . VAL A 1 188 ? -16.533 7.470 47.881 1.00 96.81 188 VAL A N 1
ATOM 1499 C CA . VAL A 1 188 ? -16.469 6.001 47.953 1.00 96.81 188 VAL A CA 1
ATOM 1500 C C . VAL A 1 188 ? -16.037 5.603 49.356 1.00 96.81 188 VAL A C 1
ATOM 1502 O O . VAL A 1 188 ? -14.955 6.027 49.774 1.00 96.81 188 VAL A O 1
ATOM 1505 N N . ASP A 1 189 ? -16.847 4.790 50.029 1.00 95.69 189 ASP A N 1
ATOM 1506 C CA . ASP A 1 189 ? -16.559 4.303 51.380 1.00 95.69 189 ASP A CA 1
ATOM 1507 C C . ASP A 1 189 ? -15.886 2.922 51.345 1.00 95.69 189 ASP A C 1
ATOM 1509 O O . ASP A 1 189 ? -14.755 2.780 51.820 1.00 95.69 189 ASP A O 1
ATOM 1513 N N . ASP A 1 190 ? -16.495 1.945 50.659 1.00 96.06 190 ASP A N 1
ATOM 1514 C CA . ASP A 1 190 ? -15.924 0.602 50.490 1.00 96.06 190 ASP A CA 1
ATOM 1515 C C . ASP A 1 190 ? -16.046 0.045 49.060 1.00 96.06 190 ASP A C 1
ATOM 1517 O O . ASP A 1 190 ? -16.859 0.485 48.237 1.00 96.06 190 ASP A O 1
ATOM 1521 N N . ILE A 1 191 ? -15.167 -0.911 48.743 1.00 96.75 191 ILE A N 1
ATOM 1522 C CA . ILE A 1 191 ? -15.111 -1.611 47.457 1.00 96.75 191 ILE A CA 1
ATOM 1523 C C . ILE A 1 191 ? -14.881 -3.099 47.705 1.00 96.75 191 ILE A C 1
ATOM 1525 O O . ILE A 1 191 ? -13.753 -3.535 47.956 1.00 96.75 191 ILE A O 1
ATOM 1529 N N . ASP A 1 192 ? -15.919 -3.888 47.467 1.00 96.62 192 ASP A N 1
ATOM 1530 C CA . ASP A 1 192 ? -15.855 -5.339 47.527 1.00 96.62 192 ASP A CA 1
ATOM 1531 C C . ASP A 1 192 ? -15.822 -5.983 46.143 1.00 96.62 192 ASP A C 1
ATOM 1533 O O . ASP A 1 192 ? -16.351 -5.478 45.147 1.00 96.62 192 ASP A O 1
ATOM 1537 N N . PHE A 1 193 ? -15.159 -7.137 46.074 1.00 95.06 193 PHE A N 1
ATOM 1538 C CA . PHE A 1 193 ? -15.082 -7.957 44.873 1.00 95.06 193 PHE A CA 1
ATOM 1539 C C . PHE A 1 193 ? -15.546 -9.375 45.176 1.00 95.06 193 PHE A C 1
ATOM 1541 O O . PHE A 1 193 ? -14.817 -10.159 45.792 1.00 95.06 193 PHE A O 1
ATOM 1548 N N . GLU A 1 194 ? -16.722 -9.724 44.668 1.00 93.88 194 GLU A N 1
ATOM 1549 C CA . GLU A 1 194 ? -17.359 -11.002 44.968 1.00 93.88 194 GLU A CA 1
ATOM 1550 C C . GLU A 1 194 ? -17.699 -11.810 43.716 1.00 93.88 194 GLU A C 1
ATOM 1552 O O . GLU A 1 194 ? -17.733 -11.306 42.590 1.00 93.88 194 GLU A O 1
ATOM 1557 N N . GLU A 1 195 ? -17.933 -13.104 43.925 1.00 93.38 195 GLU A N 1
ATOM 1558 C CA . GLU A 1 195 ? -18.391 -14.049 42.912 1.00 93.38 195 GLU A CA 1
ATOM 1559 C C . GLU A 1 195 ? -19.800 -14.529 43.261 1.00 93.38 195 GLU A C 1
ATOM 1561 O O . GLU A 1 195 ? -20.005 -15.142 44.308 1.00 93.38 195 GLU A O 1
ATOM 1566 N N . GLU A 1 196 ? -20.747 -14.332 42.348 1.00 89.44 196 GLU A N 1
ATOM 1567 C CA . GLU A 1 196 ? -22.111 -14.847 42.450 1.00 89.44 196 GLU A CA 1
ATOM 1568 C C . GLU A 1 196 ? -22.423 -15.674 41.194 1.00 89.44 196 GLU A C 1
ATOM 1570 O O . GLU A 1 196 ? -22.286 -15.202 40.065 1.00 89.44 196 GLU A O 1
ATOM 1575 N N . ASP A 1 197 ? -22.770 -16.952 41.379 1.00 89.06 197 ASP A N 1
ATOM 1576 C CA . ASP A 1 197 ? -23.086 -17.903 40.299 1.00 89.06 197 ASP A CA 1
ATOM 1577 C C . ASP A 1 197 ? -22.041 -17.975 39.160 1.00 89.06 197 ASP A C 1
ATOM 1579 O O . ASP A 1 197 ? -22.358 -18.186 37.984 1.00 89.06 197 ASP A O 1
ATOM 1583 N N . GLY A 1 198 ? -20.756 -17.835 39.507 1.00 84.88 198 GLY A N 1
ATOM 1584 C CA . GLY A 1 198 ? -19.643 -17.867 38.553 1.00 84.88 1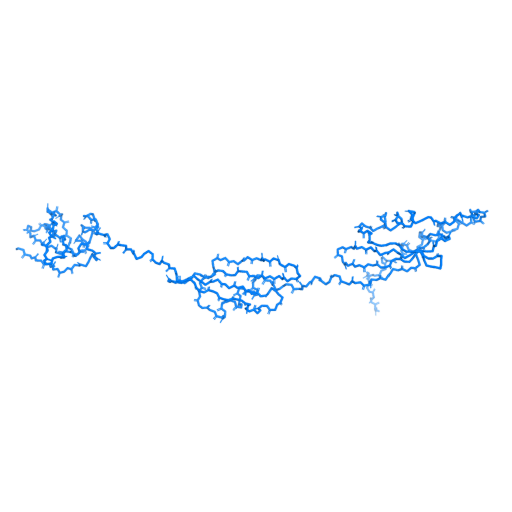98 GLY A CA 1
ATOM 1585 C C . GLY A 1 198 ? -19.454 -16.569 37.763 1.00 84.88 198 GLY A C 1
ATOM 1586 O O . GLY A 1 198 ? -18.695 -16.545 36.788 1.00 84.88 198 GLY A O 1
ATOM 1587 N N . VAL A 1 199 ? -20.135 -15.494 38.160 1.00 89.62 199 VAL A N 1
ATOM 1588 C CA . VAL A 1 199 ? -19.966 -14.143 37.631 1.00 89.62 199 VAL A CA 1
ATOM 1589 C C . VAL A 1 199 ? -19.371 -13.266 38.724 1.00 89.62 199 VAL A C 1
ATOM 1591 O O . VAL A 1 199 ? -19.820 -13.271 39.862 1.00 89.62 199 VAL A O 1
ATOM 1594 N N . TYR A 1 200 ? -18.332 -12.518 38.371 1.00 94.06 200 TYR A N 1
ATOM 1595 C CA . TYR A 1 200 ? -17.671 -11.619 39.305 1.00 94.06 200 TYR A CA 1
ATOM 1596 C C . TYR A 1 200 ? -18.273 -10.217 39.248 1.00 94.06 200 TYR A C 1
ATOM 1598 O O . TYR A 1 200 ? -18.517 -9.693 38.152 1.00 94.06 200 TYR A O 1
ATOM 1606 N N . TYR A 1 201 ? -18.426 -9.594 40.410 1.00 96.44 201 TYR A N 1
ATOM 1607 C CA . TYR A 1 201 ? -18.987 -8.261 40.581 1.00 96.44 201 TYR A CA 1
ATOM 1608 C C . TYR A 1 201 ? -18.098 -7.395 41.469 1.00 96.44 201 TYR A C 1
ATOM 1610 O O . TYR A 1 201 ? -17.367 -7.899 42.319 1.00 96.44 201 TYR A O 1
ATOM 1618 N N . TYR A 1 202 ? -18.174 -6.091 41.239 1.00 97.56 202 TYR A N 1
ATOM 1619 C CA . TYR A 1 202 ? -17.768 -5.082 42.204 1.00 97.56 202 TYR A CA 1
ATOM 1620 C C . TYR A 1 202 ? -19.002 -4.560 42.923 1.00 97.56 202 TYR A C 1
ATOM 1622 O O . TYR A 1 202 ? -19.984 -4.248 42.250 1.00 97.56 202 TYR A O 1
ATOM 1630 N N . PHE A 1 203 ? -18.925 -4.449 44.242 1.00 97.38 203 PHE A N 1
ATOM 1631 C CA . PHE A 1 203 ? -19.908 -3.775 45.081 1.00 97.38 203 PHE A CA 1
ATOM 1632 C C . PHE A 1 203 ? -19.232 -2.527 45.630 1.00 97.38 203 PHE A C 1
ATOM 1634 O O . PHE A 1 203 ? -18.179 -2.625 46.254 1.00 97.38 203 PHE A O 1
ATOM 1641 N N . ILE A 1 204 ? -19.749 -1.356 45.268 1.00 97.75 204 ILE A N 1
ATOM 1642 C CA . ILE A 1 204 ? -19.139 -0.074 45.626 1.00 97.75 204 ILE A CA 1
ATOM 1643 C C . ILE A 1 204 ? -20.144 0.720 46.435 1.00 97.75 204 ILE A C 1
ATOM 1645 O O . ILE A 1 204 ? -21.199 1.084 45.911 1.00 97.75 204 ILE A O 1
ATOM 1649 N N . GLU A 1 205 ? -19.787 0.997 47.680 1.00 97.75 205 GLU A N 1
ATOM 1650 C CA . GLU A 1 205 ? -20.569 1.823 48.587 1.00 97.75 205 GLU A CA 1
ATOM 1651 C C . GLU A 1 205 ? -20.179 3.293 48.406 1.00 97.75 205 GLU A C 1
ATOM 1653 O O . GLU A 1 205 ? -18.999 3.659 48.403 1.00 97.75 205 GLU A O 1
ATOM 1658 N N . ILE A 1 206 ? -21.182 4.141 48.186 1.00 97.56 206 ILE A N 1
ATOM 1659 C CA . ILE A 1 206 ? -21.026 5.580 47.992 1.00 97.56 206 ILE A CA 1
ATOM 1660 C C . ILE A 1 206 ? -21.832 6.320 49.055 1.00 97.56 206 ILE A C 1
ATOM 1662 O O . ILE A 1 206 ? -23.065 6.289 49.040 1.00 97.56 206 ILE A O 1
ATOM 1666 N N . GLU A 1 207 ? -21.128 7.054 49.911 1.00 96.88 207 GLU A N 1
ATOM 1667 C CA . GLU A 1 207 ? -21.704 7.944 50.912 1.00 96.88 207 GLU A CA 1
ATOM 1668 C C . GLU A 1 207 ? -22.035 9.308 50.280 1.00 96.88 207 GLU A C 1
ATOM 1670 O O . GLU A 1 207 ? -21.229 9.935 49.577 1.00 96.88 207 GLU A O 1
ATOM 1675 N N . GLN A 1 208 ? -23.257 9.788 50.506 1.00 94.38 208 GLN A N 1
ATOM 1676 C CA . GLN A 1 208 ? -23.705 11.115 50.090 1.00 94.38 208 GLN A CA 1
ATOM 1677 C C . GLN A 1 208 ? -23.636 12.121 51.245 1.00 94.38 208 GLN A C 1
ATOM 1679 O O . GLN A 1 208 ? -23.694 11.771 52.414 1.00 94.38 208 GLN A O 1
ATOM 1684 N N . ASN A 1 209 ? -23.618 13.419 50.916 1.00 89.19 209 ASN A N 1
ATOM 1685 C CA . ASN A 1 209 ? -23.542 14.516 51.900 1.00 89.19 209 ASN A CA 1
ATOM 1686 C C . ASN A 1 209 ? -24.679 14.556 52.948 1.00 89.19 209 ASN A C 1
ATOM 1688 O O . ASN A 1 209 ? -24.650 15.408 53.836 1.00 89.19 209 ASN A O 1
ATOM 1692 N N . ASP A 1 210 ? -25.733 13.762 52.772 1.00 89.44 210 ASP A N 1
ATOM 1693 C CA . ASP A 1 210 ? -26.867 13.642 53.688 1.00 89.44 210 ASP A CA 1
ATOM 1694 C C . ASP A 1 210 ? -26.878 12.310 54.455 1.00 89.44 210 ASP A C 1
ATOM 1696 O O . ASP A 1 210 ? -27.944 11.887 54.902 1.00 89.44 210 ASP A O 1
ATOM 1700 N N . ASP A 1 211 ? -25.702 11.692 54.606 1.00 86.69 211 ASP A N 1
ATOM 1701 C CA . ASP A 1 211 ? -25.453 10.427 55.310 1.00 86.69 211 ASP A CA 1
ATOM 1702 C C . ASP A 1 211 ? -26.259 9.245 54.727 1.00 86.69 211 ASP A C 1
ATOM 1704 O O . ASP A 1 211 ? -26.573 8.285 55.427 1.00 86.69 211 ASP A O 1
ATOM 1708 N N . ARG A 1 212 ? -26.664 9.333 53.450 1.00 93.44 212 ARG A N 1
ATOM 1709 C CA . ARG A 1 212 ? -27.271 8.215 52.714 1.00 93.44 212 ARG A CA 1
ATOM 1710 C C . ARG A 1 212 ? -26.197 7.433 51.982 1.00 93.44 212 ARG A C 1
ATOM 1712 O O . ARG A 1 212 ? -25.373 8.032 51.290 1.00 93.44 212 ARG A O 1
ATOM 1719 N N . GLU A 1 213 ? -26.302 6.116 52.043 1.00 95.25 213 GLU A N 1
ATOM 1720 C CA . GLU A 1 213 ? -25.378 5.192 51.397 1.00 95.25 213 GLU A CA 1
ATOM 1721 C C . GLU A 1 213 ? -26.068 4.502 50.216 1.00 95.25 213 GLU A C 1
ATOM 1723 O O . GLU A 1 213 ? -27.229 4.084 50.287 1.00 95.25 213 GLU A O 1
ATOM 1728 N N . ALA A 1 214 ? -25.358 4.435 49.092 1.00 96.81 214 ALA A N 1
ATOM 1729 C CA . ALA A 1 214 ? -25.769 3.675 47.924 1.00 96.81 214 ALA A CA 1
ATOM 1730 C C . ALA A 1 214 ? -24.744 2.581 47.634 1.00 96.81 214 ALA A C 1
ATOM 1732 O O . ALA A 1 214 ? -23.576 2.885 47.417 1.00 96.81 214 ALA A O 1
ATOM 1733 N N . GLU A 1 215 ? -25.194 1.336 47.537 1.00 97.38 215 GLU A N 1
ATOM 1734 C CA . GLU A 1 215 ? -24.371 0.217 47.087 1.00 97.38 215 GLU A CA 1
ATOM 1735 C C . GLU A 1 215 ? -24.627 -0.038 45.596 1.00 97.38 215 GLU A C 1
ATOM 1737 O O . GLU A 1 215 ? -25.766 -0.242 45.156 1.00 97.38 215 GLU A O 1
ATOM 1742 N N . ILE A 1 216 ? -23.564 -0.018 44.793 1.00 97.69 216 ILE A N 1
ATOM 1743 C CA . ILE A 1 216 ? -23.623 -0.196 43.341 1.00 97.69 216 ILE A CA 1
ATOM 1744 C C . ILE A 1 216 ? -22.964 -1.517 42.954 1.00 97.69 216 ILE A C 1
ATOM 1746 O O . ILE A 1 216 ? -21.756 -1.686 43.106 1.00 97.69 216 ILE A O 1
ATOM 1750 N N . GLN A 1 217 ? -23.750 -2.420 42.365 1.00 97.44 217 GLN A N 1
ATOM 1751 C CA . GLN A 1 217 ? -23.275 -3.698 41.836 1.00 97.44 217 GLN A CA 1
ATOM 1752 C C . GLN A 1 217 ? -22.897 -3.557 40.355 1.00 97.44 217 GLN A C 1
ATOM 1754 O O . GLN A 1 217 ? -23.752 -3.277 39.509 1.00 97.44 217 GLN A O 1
ATOM 1759 N N . ILE A 1 218 ? -21.634 -3.809 40.010 1.00 97.38 218 ILE A N 1
ATOM 1760 C CA . ILE A 1 218 ? -21.089 -3.662 38.651 1.00 97.38 218 ILE A CA 1
ATOM 1761 C C . ILE A 1 218 ? -20.501 -4.988 38.180 1.00 97.38 218 ILE A C 1
ATOM 1763 O O . ILE A 1 218 ? -19.661 -5.588 38.847 1.00 97.38 218 ILE A O 1
ATOM 1767 N N . ASN A 1 219 ? -20.889 -5.451 36.993 1.00 96.00 219 ASN A N 1
ATOM 1768 C CA . ASN A 1 219 ? -20.324 -6.663 36.409 1.00 96.00 219 ASN A CA 1
ATOM 1769 C C . ASN A 1 219 ? -18.833 -6.471 36.090 1.00 96.00 219 ASN A C 1
ATOM 1771 O O . ASN A 1 219 ? -18.464 -5.669 35.228 1.00 96.00 219 ASN A O 1
ATOM 1775 N N . ALA A 1 220 ? -17.969 -7.271 36.716 1.00 94.19 220 ALA A N 1
ATOM 1776 C CA . ALA A 1 220 ? -16.525 -7.077 36.658 1.00 94.19 220 ALA A CA 1
ATOM 1777 C C . ALA A 1 220 ? -15.918 -7.337 35.270 1.00 94.19 220 ALA A C 1
ATOM 1779 O O . ALA A 1 220 ? -14.770 -6.985 35.040 1.00 94.19 220 ALA A O 1
ATOM 1780 N N . ILE A 1 221 ? -16.645 -7.958 34.336 1.00 91.38 221 ILE A N 1
ATOM 1781 C CA . ILE A 1 221 ? -16.160 -8.273 32.983 1.00 91.38 221 ILE A CA 1
ATOM 1782 C C . ILE A 1 221 ? -16.640 -7.247 31.950 1.00 91.38 221 ILE A C 1
ATOM 1784 O O . ILE A 1 221 ? -15.913 -6.933 31.005 1.00 91.38 221 ILE A O 1
ATOM 1788 N N . THR A 1 222 ? -17.867 -6.754 32.103 1.00 90.31 222 THR A N 1
ATOM 1789 C CA . THR A 1 222 ? -18.525 -5.877 31.122 1.00 90.31 222 THR A CA 1
ATOM 1790 C C . THR A 1 222 ? -18.548 -4.408 31.539 1.00 90.31 222 THR A C 1
ATOM 1792 O O . THR A 1 222 ? -18.638 -3.558 30.656 1.00 90.31 222 THR A O 1
ATOM 1795 N N . GLY A 1 223 ? -18.437 -4.104 32.837 1.00 92.50 223 GLY A N 1
ATOM 1796 C CA . GLY A 1 223 ? -18.626 -2.755 33.381 1.00 92.50 223 GLY A CA 1
ATOM 1797 C C . GLY A 1 223 ? -20.085 -2.300 33.427 1.00 92.50 223 GLY A C 1
ATOM 1798 O O . GLY A 1 223 ? -20.347 -1.123 33.640 1.00 92.50 223 GLY A O 1
ATOM 1799 N N . GLU A 1 224 ? -21.041 -3.201 33.202 1.00 94.12 224 GLU A N 1
ATOM 1800 C CA . GLU A 1 224 ? -22.465 -2.883 33.288 1.00 94.12 224 GLU A CA 1
ATOM 1801 C C . GLU A 1 224 ? -22.910 -2.766 34.753 1.00 94.12 224 GLU A C 1
ATOM 1803 O O . GLU A 1 224 ? -22.610 -3.650 35.559 1.00 94.12 224 GLU A O 1
ATOM 1808 N N . VAL A 1 225 ? -23.633 -1.691 35.087 1.00 96.06 225 VAL A N 1
ATOM 1809 C CA . VAL A 1 225 ? -24.298 -1.526 36.389 1.00 96.06 225 VAL A CA 1
ATOM 1810 C C . VAL A 1 225 ? -25.521 -2.438 36.424 1.00 96.06 225 VAL A C 1
ATOM 1812 O O . VAL A 1 225 ? -26.441 -2.288 35.621 1.00 96.06 225 VAL A O 1
ATOM 1815 N N . ILE A 1 226 ? -25.516 -3.393 37.346 1.00 96.25 226 ILE A N 1
ATOM 1816 C CA . ILE A 1 226 ? -26.534 -4.439 37.468 1.00 96.25 226 ILE A CA 1
ATOM 1817 C C . ILE A 1 226 ? -27.616 -4.037 38.460 1.00 96.25 226 ILE A C 1
ATOM 1819 O O . ILE A 1 226 ? -28.800 -4.244 38.195 1.00 96.25 226 ILE A O 1
ATOM 1823 N N . ASN A 1 227 ? -27.214 -3.452 39.587 1.00 95.81 227 ASN A N 1
ATOM 1824 C CA . ASN A 1 227 ? -28.124 -3.051 40.646 1.00 95.81 227 ASN A CA 1
ATOM 1825 C C . ASN A 1 227 ? -27.604 -1.815 41.388 1.00 95.81 227 ASN A C 1
ATOM 1827 O O . ASN A 1 227 ? -26.399 -1.571 41.432 1.00 95.81 227 ASN A O 1
ATOM 1831 N N . ILE A 1 228 ? -28.537 -1.055 41.962 1.00 96.38 228 ILE A N 1
ATOM 1832 C CA . ILE A 1 228 ? -28.266 0.054 42.879 1.00 96.38 228 ILE A CA 1
ATOM 1833 C C . ILE A 1 228 ? -29.207 -0.123 44.070 1.00 96.38 228 ILE A C 1
ATOM 1835 O O . ILE A 1 228 ? -30.429 -0.031 43.906 1.00 96.38 228 ILE A O 1
ATOM 1839 N N . ALA A 1 229 ? -28.648 -0.387 45.245 1.00 95.38 229 ALA A N 1
ATOM 1840 C CA . ALA A 1 229 ? -29.374 -0.458 46.507 1.00 95.38 229 ALA A CA 1
ATOM 1841 C C . ALA A 1 229 ? -29.099 0.799 47.341 1.00 95.38 229 ALA A C 1
ATOM 1843 O O . ALA A 1 229 ? -28.047 1.414 47.212 1.00 95.38 229 ALA A O 1
ATOM 1844 N N . TRP A 1 230 ? -30.071 1.197 48.156 1.00 94.50 230 TRP A N 1
ATOM 1845 C CA . TRP A 1 230 ? -29.962 2.320 49.086 1.00 94.50 230 TRP A CA 1
ATOM 1846 C C . TRP A 1 230 ? -30.331 1.808 50.474 1.00 94.50 230 TRP A C 1
ATOM 1848 O O . TRP A 1 230 ? -31.354 1.116 50.578 1.00 94.50 230 TRP A O 1
ATOM 1858 N N . ASP A 1 231 ? -29.535 2.151 51.485 1.00 83.69 231 ASP A N 1
ATOM 1859 C CA . ASP A 1 231 ? -29.877 1.948 52.904 1.00 83.69 231 ASP A CA 1
ATOM 1860 C C . ASP A 1 231 ? -30.683 3.143 53.461 1.00 83.69 231 ASP A C 1
ATOM 1862 O O . ASP A 1 231 ? -30.424 4.306 53.054 1.00 83.69 231 ASP A O 1
#

Secondary structure (DSSP, 8-state):
----------SSSHHHHHHHHHHHTTSSTTS-PPPPPHHHHHHHHHHHS--EEEEEEEETTEEEEEEEETTEEEEEEEETTT--EEEEEEEE------PPPHHHHHHHHHHH--SEEEEEEEEEETTEEEEEEEEE-SSEEEEEEEETTT--EEEEEEEE------------HHHHHHHHHHHS-SEEEEEEEEEETTEEEEEEEEE-TTS-EEEEEEETTT--EEEEEE-

Sequence (231 aa):
MRKVNQRRVAFGIVGIILLTIIVWQVWDLSASAKPISESEAKKLVTDRYSGEIMETTLVNDVYKVIFRLETGTYDVRIDRSSGEVLEIIRIMVEEEKKKMTRDEMEKIIEKQQKGKIKSLQLREEKEQVFYDAVLEGNETKTMMTLNAETGEVVSTKEEKLQVKKKVATRITEAEAVEIALDTVSGEVDDIDFEEEDGVYYYFIEIEQNDDREAEIQINAITGEVINIAWD